Protein AF-A0A0J6UQU7-F1 (afdb_monomer)

Organism: NCBI:txid270351

Solvent-accessible surface area (backbone atoms only — not comparable to full-atom values): 14048 Å² total; per-residue (Å²): 139,82,88,75,60,83,56,57,63,28,62,30,53,48,50,52,52,48,52,53,49,43,24,59,72,69,70,32,53,64,30,79,56,57,98,37,72,64,53,44,38,46,77,50,58,43,75,84,37,72,68,98,89,16,49,53,58,60,45,52,52,25,50,52,16,52,62,72,45,72,44,72,49,77,47,67,75,87,79,85,55,73,50,74,50,76,55,33,61,54,69,42,70,48,68,65,49,65,52,96,82,78,74,54,57,78,36,44,44,38,29,37,20,66,73,45,40,55,50,41,71,78,64,62,73,93,69,41,63,68,60,53,28,76,32,46,91,32,40,62,51,43,50,49,52,53,50,50,56,58,45,34,74,74,40,84,55,72,46,76,39,42,53,66,61,50,36,75,75,70,27,85,94,40,92,47,65,69,64,40,53,55,54,50,52,53,46,51,50,60,50,35,72,71,24,76,79,48,60,66,50,76,60,96,66,26,44,36,39,50,56,54,67,58,69,50,66,48,71,77,79,80,79,79,80,77,75,78,78,80,77,77,89,83,86,133

Foldseek 3Di:
DDDADAQDWLLLVLVLLVVLVQCLVVVHLKGFDDQDPCVRCVLLLHDAADDPPGPSVVNVSNLVNLQPDKDKDWDDPVPDDIDIDIARQFPGDQWQDQDPPPRGRDDRITHGDPVNSVCSNVPPFDAASVLSSLCSRGPLLNQVLVVLSNCLVPPPFKDDDFLVRVCVRRVPVPPDSVVVLVVVVVSVVSQCVQQVPFQWDADPGGIIGGHDPSCSNYRDPDPPDPDPPPPDPDDD

Radius of gyration: 21.73 Å; Cα contacts (8 Å, |Δi|>4): 289; chains: 1; bounding box: 43×81×55 Å

Mean predicted aligned error: 8.33 Å

Structure (mmCIF, N/CA/C/O backbone):
data_AF-A0A0J6UQU7-F1
#
_entry.id   AF-A0A0J6UQU7-F1
#
loop_
_atom_site.group_PDB
_atom_site.id
_atom_site.type_symbol
_atom_site.label_atom_id
_atom_site.label_alt_id
_atom_site.label_comp_id
_atom_site.label_asym_id
_atom_site.label_entity_id
_atom_site.label_seq_id
_atom_site.pdbx_PDB_ins_code
_atom_site.Cartn_x
_atom_site.Cartn_y
_atom_site.Cartn_z
_atom_site.occupancy
_atom_site.B_iso_or_equiv
_atom_site.auth_seq_id
_atom_site.auth_comp_id
_atom_site.auth_asym_id
_atom_site.auth_atom_id
_atom_site.pdbx_PDB_model_num
ATOM 1 N N . MET A 1 1 ? 11.944 16.483 -22.682 1.00 61.34 1 MET A N 1
ATOM 2 C CA . MET A 1 1 ? 12.010 15.999 -21.288 1.00 61.34 1 MET A CA 1
ATOM 3 C C . MET A 1 1 ? 10.701 16.408 -20.632 1.00 61.34 1 MET A C 1
ATOM 5 O O . MET A 1 1 ? 10.398 17.591 -20.650 1.00 61.34 1 MET A O 1
ATOM 9 N N . GLU A 1 2 ? 9.872 15.457 -20.202 1.00 71.88 2 GLU A N 1
ATOM 10 C CA . GLU A 1 2 ? 8.555 15.745 -19.606 1.00 71.88 2 GLU A CA 1
ATOM 11 C C . GLU A 1 2 ? 8.659 15.833 -18.081 1.00 71.88 2 GLU A C 1
ATOM 13 O O . GLU A 1 2 ? 9.338 15.011 -17.459 1.00 71.88 2 GLU A O 1
ATOM 18 N N . MET A 1 3 ? 7.966 16.802 -17.476 1.00 78.25 3 MET A N 1
ATOM 19 C CA . MET A 1 3 ? 7.898 16.941 -16.021 1.00 78.25 3 MET A CA 1
ATOM 20 C C . MET A 1 3 ? 7.140 15.752 -15.419 1.00 78.25 3 MET A C 1
ATOM 22 O O . MET A 1 3 ? 5.989 15.495 -15.773 1.00 78.25 3 MET A O 1
ATOM 26 N N . GLN A 1 4 ? 7.777 15.025 -14.502 1.00 83.75 4 GLN A N 1
ATOM 27 C CA . GLN A 1 4 ? 7.135 13.926 -13.782 1.00 83.75 4 GLN A CA 1
ATOM 28 C C . GLN A 1 4 ? 6.393 14.478 -12.565 1.00 83.75 4 GLN A C 1
ATOM 30 O O . GLN A 1 4 ? 6.959 15.224 -11.771 1.00 83.75 4 GLN A O 1
ATOM 35 N N . GLY A 1 5 ? 5.119 14.118 -12.412 1.00 88.19 5 GLY A N 1
ATOM 36 C CA . GLY A 1 5 ? 4.389 14.371 -11.168 1.00 88.19 5 GLY A CA 1
ATOM 37 C C . GLY A 1 5 ? 4.446 13.168 -10.225 1.00 88.19 5 GLY A C 1
ATOM 38 O O . GLY A 1 5 ? 5.029 12.135 -10.547 1.00 88.19 5 GLY A O 1
ATOM 39 N N . LEU A 1 6 ? 3.762 13.263 -9.086 1.00 91.00 6 LEU A N 1
ATOM 40 C CA . LEU A 1 6 ? 3.714 12.172 -8.109 1.00 91.00 6 LEU A CA 1
ATOM 41 C C . LEU A 1 6 ? 3.014 10.919 -8.672 1.00 91.00 6 LEU A C 1
ATOM 43 O O . LEU A 1 6 ? 2.102 11.059 -9.495 1.00 91.00 6 LEU A O 1
ATOM 47 N N . PRO A 1 7 ? 3.416 9.705 -8.249 1.00 92.31 7 PRO A N 1
ATOM 48 C CA . PRO A 1 7 ? 2.703 8.471 -8.570 1.00 92.31 7 PRO A CA 1
ATOM 49 C C . PRO A 1 7 ? 1.337 8.425 -7.868 1.00 92.31 7 PRO A C 1
ATOM 51 O O . PRO A 1 7 ? 1.208 8.816 -6.709 1.00 92.31 7 PRO A O 1
ATOM 54 N N . TYR A 1 8 ? 0.302 7.936 -8.556 1.00 92.56 8 TYR A N 1
ATOM 55 C CA . TYR A 1 8 ? -1.071 7.941 -8.046 1.00 92.56 8 TYR A CA 1
ATOM 56 C C . TYR A 1 8 ? -1.926 6.772 -8.557 1.00 92.56 8 TYR A C 1
ATOM 58 O O . TYR A 1 8 ? -1.564 6.000 -9.449 1.00 92.56 8 TYR A O 1
ATOM 66 N N . GLY A 1 9 ? -3.114 6.642 -7.963 1.00 92.56 9 GLY A N 1
ATOM 67 C CA . GLY A 1 9 ? -4.110 5.657 -8.367 1.00 92.56 9 GLY A CA 1
ATOM 68 C C . GLY A 1 9 ? -3.735 4.201 -8.046 1.00 92.56 9 GLY A C 1
ATOM 69 O O . GLY A 1 9 ? -2.741 3.924 -7.365 1.00 92.56 9 GLY A O 1
ATOM 70 N N . PRO A 1 10 ? -4.554 3.241 -8.510 1.00 92.00 10 PRO A N 1
ATOM 71 C CA . PRO A 1 10 ? -4.365 1.830 -8.186 1.00 92.00 10 PRO A CA 1
ATOM 72 C C . PRO A 1 10 ? -3.181 1.192 -8.922 1.00 92.00 10 PRO A C 1
ATOM 74 O O . PRO A 1 10 ? -2.561 0.272 -8.398 1.00 92.00 10 PRO A O 1
ATOM 77 N N . LYS A 1 11 ? -2.826 1.696 -10.113 1.00 91.75 11 LYS A N 1
ATOM 78 C CA . LYS A 1 11 ? -1.710 1.168 -10.914 1.00 91.75 11 LYS A CA 1
ATOM 79 C C . LYS A 1 11 ? -0.379 1.314 -10.184 1.00 91.75 11 LYS A C 1
ATOM 81 O O . LYS A 1 11 ? 0.299 0.315 -9.992 1.00 91.75 11 LYS A O 1
ATOM 86 N N . ALA A 1 12 ? -0.050 2.519 -9.712 1.00 92.31 12 ALA A N 1
ATOM 87 C CA . ALA A 1 12 ? 1.190 2.750 -8.974 1.00 92.31 12 ALA A CA 1
ATOM 88 C C . ALA A 1 12 ? 1.281 1.883 -7.703 1.00 92.31 12 ALA A C 1
ATOM 90 O O . ALA A 1 12 ? 2.308 1.261 -7.446 1.00 92.31 12 ALA A O 1
ATOM 91 N N . ARG A 1 13 ? 0.178 1.774 -6.949 1.00 93.00 13 ARG A N 1
ATOM 92 C CA . ARG A 1 13 ? 0.091 0.930 -5.743 1.00 93.00 13 ARG A CA 1
ATOM 93 C C . ARG A 1 13 ? 0.370 -0.540 -6.042 1.00 93.00 13 ARG A C 1
ATOM 95 O O . ARG A 1 13 ? 1.135 -1.170 -5.322 1.00 93.00 13 ARG A O 1
ATOM 102 N N . LEU A 1 14 ? -0.236 -1.079 -7.100 1.00 92.06 14 LEU A N 1
ATOM 103 C CA . LEU A 1 14 ? -0.044 -2.475 -7.489 1.00 92.06 14 LEU A CA 1
ATOM 104 C C . LEU A 1 14 ? 1.361 -2.746 -8.026 1.00 92.06 14 LEU A C 1
ATOM 106 O O . LEU A 1 14 ? 1.916 -3.792 -7.707 1.00 92.06 14 LEU A O 1
ATOM 110 N N . VAL A 1 15 ? 1.953 -1.800 -8.764 1.00 90.69 15 VAL A N 1
ATOM 111 C CA . VAL A 1 15 ? 3.355 -1.895 -9.199 1.00 90.69 15 VAL A CA 1
ATOM 112 C C . VAL A 1 15 ? 4.281 -1.966 -7.997 1.00 90.69 15 VAL A C 1
ATOM 114 O O . VAL A 1 15 ? 5.077 -2.894 -7.906 1.00 90.69 15 VAL A O 1
ATOM 117 N N . LEU A 1 16 ? 4.148 -1.032 -7.052 1.00 91.75 16 LEU A N 1
ATOM 118 C CA . LEU A 1 16 ? 4.983 -1.019 -5.855 1.00 91.75 16 LEU A CA 1
ATOM 119 C C . LEU A 1 16 ? 4.787 -2.293 -5.022 1.00 91.75 16 LEU A C 1
ATOM 121 O O . LEU A 1 16 ? 5.768 -2.925 -4.647 1.00 91.75 16 LEU A O 1
ATOM 125 N N . LEU A 1 17 ? 3.537 -2.714 -4.793 1.00 91.94 17 LEU A N 1
ATOM 126 C CA . LEU A 1 17 ? 3.229 -3.960 -4.085 1.00 91.94 17 LEU A CA 1
ATOM 127 C C . LEU A 1 17 ? 3.908 -5.164 -4.746 1.00 91.94 17 LEU A C 1
ATOM 129 O O . LEU A 1 17 ? 4.513 -5.984 -4.056 1.00 91.94 17 LEU A O 1
ATOM 133 N N . HIS A 1 18 ? 3.790 -5.283 -6.067 1.00 89.88 18 HIS A N 1
ATOM 134 C CA . HIS A 1 18 ? 4.348 -6.403 -6.808 1.00 89.88 18 HIS A CA 1
ATOM 135 C C . HIS A 1 18 ? 5.881 -6.398 -6.751 1.00 89.88 18 HIS A C 1
ATOM 137 O O . HIS A 1 18 ? 6.467 -7.418 -6.408 1.00 89.88 18 HIS A O 1
ATOM 143 N N . LEU A 1 19 ? 6.531 -5.253 -6.984 1.00 90.69 19 LEU A N 1
ATOM 144 C CA . LEU A 1 19 ? 7.989 -5.134 -6.880 1.00 90.69 19 LEU A CA 1
ATOM 145 C C . LEU A 1 19 ? 8.488 -5.479 -5.469 1.00 90.69 19 LEU A C 1
ATOM 147 O O . LEU A 1 19 ? 9.451 -6.227 -5.324 1.00 90.69 19 LEU A O 1
ATOM 151 N N . CYS A 1 20 ? 7.815 -4.989 -4.425 1.00 92.25 20 CYS A N 1
ATOM 152 C CA . CYS A 1 20 ? 8.142 -5.342 -3.044 1.00 92.25 20 CYS A CA 1
ATOM 153 C C . CYS A 1 20 ? 7.958 -6.845 -2.779 1.00 92.25 20 CYS A C 1
ATOM 155 O O . CYS A 1 20 ? 8.772 -7.464 -2.097 1.00 92.25 20 CYS A O 1
ATOM 157 N N . THR A 1 21 ? 6.904 -7.449 -3.334 1.00 90.38 21 THR A N 1
ATOM 158 C CA . THR A 1 21 ? 6.660 -8.895 -3.226 1.00 90.38 21 THR A CA 1
ATOM 159 C C . THR A 1 21 ? 7.788 -9.688 -3.882 1.00 90.38 21 THR A C 1
ATOM 161 O O . THR A 1 21 ? 8.277 -10.651 -3.296 1.00 90.38 21 THR A O 1
ATOM 164 N N . GLU A 1 22 ? 8.242 -9.262 -5.061 1.00 90.56 22 GLU A N 1
ATOM 165 C CA . GLU A 1 22 ? 9.372 -9.874 -5.760 1.00 90.56 22 GLU A CA 1
ATOM 166 C C . GLU A 1 22 ? 10.681 -9.737 -4.981 1.00 90.56 22 GLU A C 1
ATOM 168 O O . GLU A 1 22 ? 11.403 -10.722 -4.848 1.00 90.56 22 GLU A O 1
ATOM 173 N N . ALA A 1 23 ? 10.945 -8.579 -4.372 1.00 93.00 23 ALA A N 1
ATOM 174 C CA . ALA A 1 23 ? 12.135 -8.368 -3.542 1.00 93.00 23 ALA A CA 1
ATOM 175 C C . ALA A 1 23 ? 12.182 -9.307 -2.339 1.00 93.00 23 ALA A C 1
ATOM 177 O O . ALA A 1 23 ? 13.207 -9.938 -2.076 1.00 93.00 23 ALA A O 1
ATOM 178 N N . VAL A 1 24 ? 11.051 -9.470 -1.651 1.00 92.06 24 VAL A N 1
ATOM 179 C CA . VAL A 1 24 ? 10.937 -10.402 -0.524 1.00 92.06 24 VAL A CA 1
ATOM 180 C C . VAL A 1 24 ? 11.035 -11.857 -0.995 1.00 92.06 24 VAL A C 1
ATOM 182 O O . VAL A 1 24 ? 11.694 -12.668 -0.344 1.00 92.06 24 VAL A O 1
ATOM 185 N N . ARG A 1 25 ? 10.418 -12.203 -2.134 1.00 90.50 25 ARG A N 1
ATOM 186 C CA . ARG A 1 25 ? 10.439 -13.563 -2.699 1.00 90.50 25 ARG A CA 1
ATOM 187 C C . ARG A 1 25 ? 11.840 -13.981 -3.141 1.00 90.50 25 ARG A C 1
ATOM 189 O O . ARG A 1 25 ? 12.263 -15.090 -2.830 1.00 90.50 25 ARG A O 1
ATOM 196 N N . GLN A 1 26 ? 12.540 -13.100 -3.853 1.00 93.31 26 GLN A N 1
ATOM 197 C CA . GLN A 1 26 ? 13.895 -13.323 -4.363 1.00 93.31 26 GLN A CA 1
ATOM 198 C C . GLN A 1 26 ? 14.964 -13.097 -3.282 1.00 93.31 26 GLN A C 1
ATOM 200 O O . GLN A 1 26 ? 16.111 -13.488 -3.477 1.00 93.31 26 GLN A O 1
ATOM 205 N N . ARG A 1 27 ? 14.591 -12.501 -2.135 1.00 93.00 27 ARG A N 1
ATOM 206 C CA . ARG A 1 27 ? 15.494 -12.124 -1.032 1.00 93.00 27 ARG A CA 1
ATOM 207 C C . ARG A 1 27 ? 16.683 -11.300 -1.524 1.00 93.00 27 ARG A C 1
ATOM 209 O O . ARG A 1 27 ? 17.820 -11.523 -1.113 1.00 93.00 27 ARG A O 1
ATOM 216 N N . SER A 1 28 ? 16.401 -10.356 -2.417 1.00 94.75 28 SER A N 1
ATOM 217 C CA . SER A 1 28 ? 17.413 -9.530 -3.062 1.00 94.75 28 SER A CA 1
ATOM 218 C C . SER A 1 28 ? 16.922 -8.088 -3.226 1.00 94.75 28 SER A C 1
ATOM 220 O O . SER A 1 28 ? 15.775 -7.886 -3.638 1.00 94.75 28 SER A O 1
ATOM 222 N N . PRO A 1 29 ? 17.778 -7.075 -2.970 1.00 93.81 29 PRO A N 1
ATOM 223 C CA . PRO A 1 29 ? 17.488 -5.683 -3.313 1.00 93.81 29 PRO A CA 1
ATOM 224 C C . PRO A 1 29 ? 17.518 -5.442 -4.829 1.00 93.81 29 PRO A C 1
ATOM 226 O O . PRO A 1 29 ? 17.065 -4.402 -5.294 1.00 93.81 29 PRO A O 1
ATOM 229 N N . THR A 1 30 ? 18.037 -6.389 -5.608 1.00 93.88 30 THR A N 1
ATOM 230 C CA . THR A 1 30 ? 18.045 -6.363 -7.070 1.00 93.88 30 THR A CA 1
ATOM 231 C C . THR A 1 30 ? 17.132 -7.477 -7.565 1.00 93.88 30 THR A C 1
ATOM 233 O O . THR A 1 30 ? 17.460 -8.651 -7.394 1.00 93.88 30 THR A O 1
ATOM 236 N N . VAL A 1 31 ? 15.987 -7.117 -8.142 1.00 91.69 31 VAL A N 1
ATOM 237 C CA . VAL A 1 31 ? 14.942 -8.072 -8.533 1.00 91.69 31 VAL A CA 1
ATOM 238 C C . VAL A 1 31 ? 14.794 -8.158 -10.034 1.00 91.69 31 VAL A C 1
ATOM 240 O O . VAL A 1 31 ? 14.801 -7.135 -10.720 1.00 91.69 31 VAL A O 1
ATOM 243 N N . GLU A 1 32 ? 14.585 -9.371 -10.529 1.00 87.69 32 GLU A N 1
ATOM 244 C CA . GLU A 1 32 ? 14.139 -9.590 -11.901 1.00 87.69 32 GLU A CA 1
ATOM 245 C C . GLU A 1 32 ? 12.610 -9.571 -11.979 1.00 87.69 32 GLU A C 1
ATOM 247 O O . GLU A 1 32 ? 11.926 -10.157 -11.138 1.00 87.69 32 GLU A O 1
ATOM 252 N N . VAL A 1 33 ? 12.066 -8.889 -12.986 1.00 84.75 33 VAL A N 1
ATOM 253 C CA . VAL A 1 33 ? 10.624 -8.835 -13.269 1.00 84.75 33 VAL A CA 1
ATOM 254 C C . VAL A 1 33 ? 10.280 -9.569 -14.565 1.00 84.75 33 VAL A C 1
ATOM 256 O O . VAL A 1 33 ? 11.159 -9.989 -15.316 1.00 84.75 33 VAL A O 1
ATOM 259 N N . ALA A 1 34 ? 8.980 -9.699 -14.847 1.00 79.44 34 ALA A N 1
ATOM 260 C CA . ALA A 1 34 ? 8.467 -10.401 -16.018 1.00 79.44 34 ALA A CA 1
ATOM 261 C C . ALA A 1 34 ? 9.127 -9.985 -17.350 1.00 79.44 34 ALA A C 1
ATOM 263 O O . ALA A 1 34 ? 9.448 -8.816 -17.595 1.00 79.44 34 ALA A O 1
ATOM 264 N N . ASP A 1 35 ? 9.203 -10.948 -18.273 1.00 74.81 35 ASP A N 1
ATOM 265 C CA . 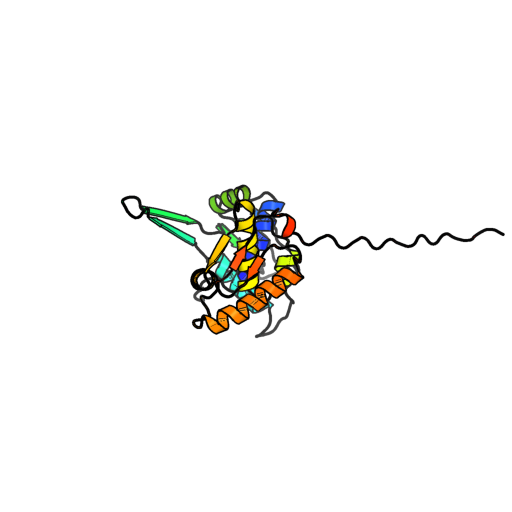ASP A 1 35 ? 9.881 -10.815 -19.570 1.00 74.81 35 ASP A CA 1
ATOM 266 C C . ASP A 1 35 ? 9.342 -9.696 -20.463 1.00 74.81 35 ASP A C 1
ATOM 268 O O . ASP A 1 35 ? 10.022 -9.230 -21.376 1.00 74.81 35 ASP A O 1
ATOM 272 N N . SER A 1 36 ? 8.114 -9.251 -20.207 1.00 80.81 36 SER A N 1
ATOM 273 C CA . SER A 1 36 ? 7.499 -8.147 -20.926 1.00 80.81 36 SER A CA 1
ATOM 274 C C . SER A 1 36 ? 6.609 -7.318 -20.014 1.00 80.81 36 SER A C 1
ATOM 276 O O . SER A 1 36 ? 5.983 -7.832 -19.084 1.00 80.81 36 SER A O 1
ATOM 278 N N . LEU A 1 37 ? 6.440 -6.048 -20.382 1.00 81.25 37 LEU A N 1
ATOM 279 C CA . LEU A 1 37 ? 5.467 -5.147 -19.769 1.00 81.25 37 LEU A CA 1
ATOM 280 C C . LEU A 1 37 ? 4.057 -5.757 -19.722 1.00 81.25 37 LEU A C 1
ATOM 282 O O . LEU A 1 37 ? 3.341 -5.626 -18.734 1.00 81.25 37 LEU A O 1
ATOM 286 N N . SER A 1 38 ? 3.659 -6.448 -20.791 1.00 82.44 38 SER A N 1
ATOM 287 C CA . SER A 1 38 ? 2.347 -7.095 -20.869 1.00 82.44 38 SER A CA 1
ATOM 288 C C . SER A 1 38 ? 2.230 -8.275 -19.904 1.00 82.44 38 SER A C 1
ATOM 290 O O . SER A 1 38 ? 1.167 -8.480 -19.323 1.00 82.44 38 SER A O 1
ATOM 292 N N . GLY A 1 39 ? 3.300 -9.057 -19.723 1.00 83.12 39 GLY A N 1
ATOM 293 C CA . GLY A 1 39 ? 3.367 -10.104 -18.699 1.00 83.12 39 GLY A CA 1
ATOM 294 C C . GLY A 1 39 ? 3.215 -9.513 -17.300 1.00 83.12 39 GLY A C 1
ATOM 295 O O . GLY A 1 39 ? 2.306 -9.895 -16.567 1.00 83.12 39 GLY A O 1
ATOM 296 N N . PHE A 1 40 ? 3.998 -8.476 -17.010 1.00 83.75 40 PHE A N 1
ATOM 297 C CA . PHE A 1 40 ? 3.968 -7.757 -15.739 1.00 83.75 40 PHE A CA 1
ATOM 298 C C . PHE A 1 40 ? 2.573 -7.200 -15.411 1.00 83.75 40 PHE A C 1
ATOM 300 O O . PHE A 1 40 ? 2.028 -7.420 -14.332 1.00 83.75 40 PHE A O 1
ATOM 307 N N . MET A 1 41 ? 1.919 -6.545 -16.375 1.00 86.06 41 MET A N 1
ATOM 308 C CA . MET A 1 41 ? 0.552 -6.035 -16.214 1.00 86.06 41 MET A CA 1
ATOM 309 C C . MET A 1 41 ? -0.460 -7.144 -15.884 1.00 86.06 41 MET A C 1
ATOM 311 O O . MET 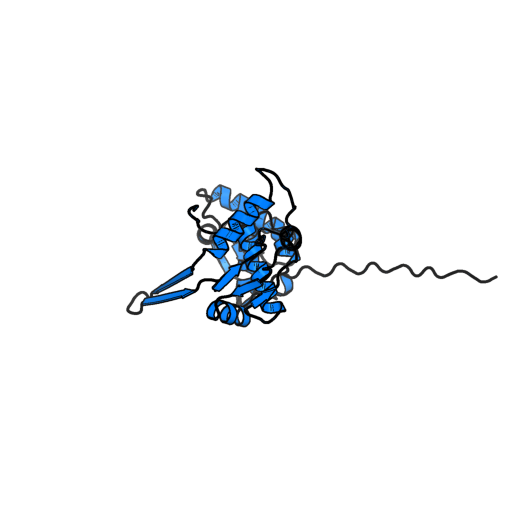A 1 41 ? -1.314 -6.953 -15.012 1.00 86.06 41 MET A O 1
ATOM 315 N N . ARG A 1 42 ? -0.359 -8.309 -16.539 1.00 85.25 42 ARG A N 1
ATOM 316 C CA . ARG A 1 42 ? -1.238 -9.460 -16.266 1.00 85.25 42 ARG A CA 1
ATOM 317 C C . ARG A 1 42 ? -1.013 -10.024 -14.866 1.00 85.25 42 ARG A C 1
ATOM 319 O O . ARG A 1 42 ? -1.982 -10.375 -14.194 1.00 85.25 42 ARG A O 1
ATOM 326 N N . GLU A 1 43 ? 0.228 -10.046 -14.388 1.00 81.81 43 GLU A N 1
ATOM 327 C CA . GLU A 1 43 ? 0.558 -10.454 -13.017 1.00 81.81 43 GLU A CA 1
ATOM 328 C C . GLU A 1 43 ? -0.022 -9.517 -11.946 1.00 81.81 43 GLU A C 1
ATOM 330 O O . GLU A 1 43 ? -0.204 -9.924 -10.799 1.00 81.81 43 GLU A O 1
ATOM 335 N N . MET A 1 44 ? -0.405 -8.293 -12.296 1.00 80.81 44 MET A N 1
ATOM 336 C CA . MET A 1 44 ? -1.143 -7.385 -11.408 1.00 80.81 44 MET A CA 1
ATOM 337 C C . MET A 1 44 ? -2.654 -7.363 -11.667 1.00 80.81 44 MET A C 1
ATOM 339 O O . MET A 1 44 ? -3.379 -6.605 -11.026 1.00 80.81 44 MET A O 1
ATOM 343 N N . GLY A 1 45 ? -3.156 -8.217 -12.564 1.00 78.44 45 GLY A N 1
ATOM 344 C CA . GLY A 1 45 ? -4.584 -8.314 -12.873 1.00 78.44 45 GLY A CA 1
ATOM 345 C C . GLY A 1 45 ? -5.104 -7.190 -13.770 1.00 78.44 45 GLY A C 1
ATOM 346 O O . GLY A 1 45 ? -6.312 -6.968 -13.821 1.00 78.44 45 GLY A O 1
ATOM 347 N N . PHE A 1 46 ? -4.225 -6.481 -14.482 1.00 83.56 46 PHE A N 1
ATOM 348 C CA . PHE A 1 46 ? -4.640 -5.480 -15.458 1.00 83.56 46 PHE A CA 1
ATOM 349 C C . PHE A 1 46 ? -4.900 -6.111 -16.826 1.00 83.56 46 PHE A C 1
ATOM 351 O O . PHE A 1 46 ? -4.115 -6.923 -17.320 1.00 83.56 46 PHE A O 1
ATOM 358 N N . ALA A 1 47 ? -5.973 -5.668 -17.485 1.00 83.38 47 ALA A N 1
ATOM 359 C CA . ALA A 1 47 ? -6.155 -5.913 -18.910 1.00 83.38 47 ALA A CA 1
ATOM 360 C C . ALA A 1 47 ? -5.024 -5.234 -19.697 1.00 83.38 47 ALA A C 1
ATOM 362 O O . ALA A 1 47 ? -4.630 -4.110 -19.376 1.00 83.38 47 ALA A O 1
ATOM 363 N N . VAL A 1 48 ? -4.515 -5.893 -20.737 1.00 85.31 48 VAL A N 1
ATOM 364 C CA . VAL A 1 48 ? -3.462 -5.356 -21.610 1.00 85.31 48 VAL A CA 1
ATOM 365 C C . VAL A 1 48 ? -4.122 -4.821 -22.871 1.00 85.31 48 VAL A C 1
ATOM 367 O O . VAL A 1 48 ? -4.522 -5.590 -23.738 1.00 85.31 48 VAL A O 1
ATOM 370 N N . THR A 1 49 ? -4.271 -3.501 -22.950 1.00 86.69 49 THR A N 1
ATOM 371 C CA . THR A 1 49 ? -4.920 -2.823 -24.078 1.00 86.69 49 THR A CA 1
ATOM 372 C C . THR A 1 49 ? -4.036 -1.690 -24.590 1.00 86.69 49 THR A C 1
ATOM 374 O O . THR A 1 49 ? -3.471 -0.920 -23.805 1.00 86.69 49 THR A O 1
ATOM 377 N N . GLY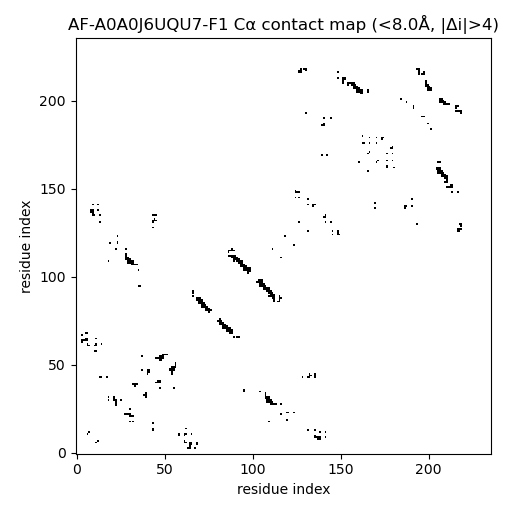 A 1 50 ? -3.880 -1.628 -25.914 1.00 83.81 50 GLY A N 1
ATOM 378 C CA . GLY A 1 50 ? -3.146 -0.573 -26.613 1.00 83.81 50 GLY A CA 1
ATOM 379 C C . GLY A 1 50 ? -4.018 0.640 -26.947 1.00 83.81 50 GLY A C 1
ATOM 380 O O . GLY A 1 50 ? -5.170 0.730 -26.528 1.00 83.81 50 GLY A O 1
ATOM 381 N N . GLY A 1 51 ? -3.458 1.567 -27.725 1.00 79.62 51 GLY A N 1
ATOM 382 C CA . GLY A 1 51 ? -4.138 2.789 -28.161 1.00 79.62 51 GLY A CA 1
ATOM 383 C C . GLY A 1 51 ? -4.048 3.943 -27.160 1.00 79.62 51 GLY A C 1
ATOM 384 O O . GLY A 1 51 ? -3.516 3.810 -26.057 1.00 79.62 51 GLY A O 1
ATOM 385 N N . GLU A 1 52 ? -4.578 5.101 -27.554 1.00 74.62 52 GLU A N 1
ATOM 386 C CA . GLU A 1 52 ? -4.437 6.359 -26.811 1.00 74.62 52 GLU A CA 1
ATOM 387 C C . GLU A 1 52 ? -5.050 6.308 -25.401 1.00 74.62 52 GLU A C 1
ATOM 389 O O . GLU A 1 52 ? -4.492 6.872 -24.457 1.00 74.62 52 GLU A O 1
ATOM 394 N N . ARG A 1 53 ? -6.162 5.574 -25.256 1.00 76.88 53 ARG A N 1
ATOM 395 C CA . ARG A 1 53 ? -6.879 5.321 -23.992 1.00 76.88 53 ARG A CA 1
ATOM 396 C C . ARG A 1 53 ? -6.559 3.950 -23.383 1.00 76.88 53 ARG A C 1
ATOM 398 O O . ARG A 1 53 ? -7.224 3.523 -22.442 1.00 76.88 53 ARG A O 1
ATOM 405 N N . GLY A 1 54 ? -5.558 3.257 -23.925 1.00 82.75 54 GLY A N 1
ATOM 406 C CA . GLY A 1 54 ? -5.156 1.928 -23.489 1.00 82.75 54 GLY A CA 1
ATOM 407 C C . GLY A 1 54 ? -4.516 1.918 -22.103 1.00 82.75 54 GLY A C 1
ATOM 408 O O . GLY A 1 54 ? -3.887 2.881 -21.650 1.00 82.75 54 GLY A O 1
ATOM 409 N N . THR A 1 55 ? -4.625 0.779 -21.429 1.00 85.31 55 THR A N 1
ATOM 410 C CA . THR A 1 55 ? -4.039 0.557 -20.102 1.00 85.31 55 THR A CA 1
ATOM 411 C C . THR A 1 55 ? -2.513 0.599 -20.111 1.00 85.31 55 THR A C 1
ATOM 413 O O . THR A 1 55 ? -1.925 0.990 -19.103 1.00 85.31 55 THR A O 1
ATOM 416 N N . ILE A 1 56 ? -1.869 0.253 -21.233 1.00 86.69 56 ILE A N 1
ATOM 417 C CA . ILE A 1 56 ? -0.403 0.235 -21.369 1.00 86.69 56 ILE A CA 1
ATOM 418 C C . ILE A 1 56 ? 0.191 1.630 -21.153 1.00 86.69 56 ILE A C 1
ATOM 420 O O . ILE A 1 56 ? 1.161 1.775 -20.412 1.00 86.69 56 ILE A O 1
ATOM 424 N N . ARG A 1 57 ? -0.393 2.666 -21.771 1.00 86.62 57 ARG A N 1
ATOM 425 C CA . ARG A 1 57 ? 0.101 4.048 -21.657 1.00 86.62 57 ARG A CA 1
ATOM 426 C C . ARG A 1 57 ? 0.023 4.540 -20.215 1.00 86.62 57 ARG A C 1
ATOM 428 O O . ARG A 1 57 ? 1.023 4.989 -19.667 1.00 86.62 57 ARG A O 1
ATOM 435 N N . GLN A 1 58 ? -1.145 4.386 -19.592 1.00 87.50 58 GLN A N 1
ATOM 436 C CA . GLN A 1 58 ? -1.371 4.791 -18.201 1.00 87.50 58 GLN A CA 1
ATOM 437 C C . GLN A 1 58 ? -0.461 4.034 -17.232 1.00 87.50 58 GLN A C 1
ATOM 439 O O . GLN A 1 58 ? -0.020 4.577 -16.225 1.00 87.50 58 GLN A O 1
ATOM 444 N N . PHE A 1 59 ? -0.187 2.762 -17.518 1.00 88.81 59 PHE A N 1
ATOM 445 C CA . PHE A 1 59 ? 0.721 1.963 -16.714 1.00 88.81 59 PHE A CA 1
ATOM 446 C C . PHE A 1 59 ? 2.168 2.463 -16.832 1.00 88.81 59 PHE A C 1
ATOM 448 O O . PHE A 1 59 ? 2.807 2.691 -15.808 1.00 88.81 59 PHE A O 1
ATOM 455 N N . LYS A 1 60 ? 2.666 2.688 -18.058 1.00 87.00 60 LYS A N 1
ATOM 456 C CA . LYS A 1 60 ? 4.008 3.254 -18.293 1.00 87.00 60 LYS A CA 1
ATOM 457 C C . LYS A 1 60 ? 4.181 4.602 -17.601 1.00 87.00 60 LYS A C 1
ATOM 459 O O . LYS A 1 60 ? 5.204 4.832 -16.971 1.00 87.00 60 LYS A O 1
ATOM 464 N N . GLU A 1 61 ? 3.163 5.456 -17.667 1.00 88.94 61 GLU A N 1
ATOM 465 C CA . GLU A 1 61 ? 3.165 6.745 -16.976 1.00 88.94 61 GLU A CA 1
ATOM 466 C C . GLU A 1 61 ? 3.374 6.572 -15.463 1.00 88.94 61 GLU A C 1
ATOM 468 O O . GLU A 1 61 ? 4.260 7.197 -14.887 1.00 88.94 61 GLU A O 1
ATOM 473 N N . GLN A 1 62 ? 2.608 5.691 -14.812 1.00 90.81 62 GLN A N 1
ATOM 474 C CA . GLN A 1 62 ? 2.768 5.452 -13.373 1.00 90.81 62 GLN A CA 1
ATOM 475 C C . GLN A 1 62 ? 4.108 4.800 -13.025 1.00 90.81 62 GLN A C 1
ATOM 477 O O . GLN A 1 62 ? 4.670 5.097 -11.973 1.00 90.81 62 GLN A O 1
ATOM 482 N N . LEU A 1 63 ? 4.643 3.956 -13.908 1.00 88.44 63 LEU A N 1
ATOM 483 C CA . LEU A 1 63 ? 5.967 3.370 -13.737 1.00 88.44 63 LEU A CA 1
ATOM 484 C C . LEU A 1 63 ? 7.069 4.439 -13.781 1.00 88.44 63 LEU A C 1
ATOM 486 O O . LEU A 1 63 ? 7.942 4.437 -12.920 1.00 88.44 63 LEU A O 1
ATOM 490 N N . HIS A 1 64 ? 7.004 5.380 -14.728 1.00 87.69 64 HIS A N 1
ATOM 491 C CA . HIS A 1 64 ? 7.956 6.493 -14.808 1.00 87.69 64 HIS A CA 1
ATOM 492 C C . HIS A 1 64 ? 7.868 7.409 -13.581 1.00 87.69 64 HIS A C 1
ATOM 494 O O . HIS A 1 64 ? 8.894 7.767 -13.006 1.00 87.69 64 HIS A O 1
ATOM 500 N N . ARG A 1 65 ? 6.649 7.729 -13.128 1.00 91.00 65 ARG A N 1
ATOM 501 C CA . ARG A 1 65 ? 6.432 8.520 -11.906 1.00 91.00 65 ARG A CA 1
ATOM 502 C C . ARG A 1 65 ? 7.004 7.833 -10.666 1.00 91.00 65 ARG A C 1
ATOM 504 O O . ARG A 1 65 ? 7.588 8.502 -9.824 1.00 91.00 65 ARG A O 1
ATOM 511 N N . LEU A 1 66 ? 6.862 6.509 -10.557 1.00 89.44 66 LEU A N 1
ATOM 512 C CA . LEU A 1 66 ? 7.466 5.720 -9.477 1.00 89.44 66 LEU A CA 1
ATOM 513 C C . LEU A 1 66 ? 8.995 5.706 -9.555 1.00 89.44 66 LEU A C 1
ATOM 515 O O . LEU A 1 66 ? 9.647 5.863 -8.528 1.00 89.44 66 LEU A O 1
ATOM 519 N N . ALA A 1 67 ? 9.559 5.551 -10.754 1.00 85.94 67 ALA A N 1
ATOM 520 C CA . ALA A 1 67 ? 11.004 5.558 -10.973 1.00 85.94 67 ALA A CA 1
ATOM 521 C C . ALA A 1 67 ? 11.655 6.899 -10.593 1.00 85.94 67 ALA A C 1
ATOM 523 O O . ALA A 1 67 ? 12.791 6.921 -10.134 1.00 85.94 67 ALA A O 1
ATOM 524 N N . ALA A 1 68 ? 10.928 8.005 -10.769 1.00 87.00 68 ALA A N 1
ATOM 525 C CA . ALA A 1 68 ? 11.379 9.353 -10.428 1.00 87.00 68 ALA A CA 1
ATOM 526 C C . ALA A 1 68 ? 10.993 9.800 -9.002 1.00 87.00 68 ALA A C 1
ATOM 528 O O . ALA A 1 68 ? 11.272 10.936 -8.620 1.00 87.00 68 ALA A O 1
ATOM 529 N N . CYS A 1 69 ? 10.305 8.958 -8.226 1.00 88.19 69 CYS A N 1
ATOM 530 C CA . CYS A 1 69 ? 9.782 9.338 -6.918 1.00 88.19 69 CYS A CA 1
ATOM 531 C C . CYS A 1 69 ? 10.865 9.272 -5.832 1.00 88.19 69 CYS A C 1
ATOM 533 O O . CYS A 1 69 ? 11.529 8.251 -5.666 1.00 88.19 69 CYS A O 1
ATOM 535 N N . THR A 1 70 ? 10.950 10.327 -5.021 1.00 86.25 70 THR A N 1
ATOM 536 C CA . THR A 1 70 ? 11.716 10.352 -3.770 1.00 86.25 70 THR A CA 1
ATOM 537 C C . THR A 1 70 ? 10.762 10.608 -2.614 1.00 86.25 70 THR A C 1
ATOM 539 O O . THR A 1 70 ? 9.881 11.463 -2.712 1.00 86.25 70 THR A O 1
ATOM 542 N N . MET A 1 71 ? 10.937 9.884 -1.509 1.00 84.12 71 MET A N 1
ATOM 543 C CA . MET A 1 71 ? 10.192 10.125 -0.277 1.00 84.12 71 MET A CA 1
ATOM 544 C C . MET A 1 71 ? 11.100 10.811 0.736 1.00 84.12 71 MET A C 1
ATOM 546 O O . MET A 1 71 ? 12.219 10.360 0.976 1.00 84.12 71 MET A O 1
ATOM 550 N N . GLN A 1 72 ? 10.600 11.884 1.338 1.00 86.38 72 GLN A N 1
ATOM 551 C CA . GLN A 1 72 ? 11.246 12.573 2.445 1.00 86.38 72 GLN A CA 1
ATOM 552 C C . GLN A 1 72 ? 10.235 12.708 3.578 1.00 86.38 72 GLN A C 1
ATOM 554 O O . GLN A 1 72 ? 9.162 13.283 3.402 1.00 86.38 72 GLN A O 1
ATOM 559 N N . ILE A 1 73 ? 10.573 12.145 4.731 1.00 84.12 73 ILE A N 1
ATOM 560 C CA . ILE A 1 73 ? 9.731 12.123 5.922 1.00 84.12 73 ILE A CA 1
ATOM 561 C C . ILE A 1 73 ? 10.430 12.958 6.988 1.00 84.12 73 ILE A C 1
ATOM 563 O O . ILE A 1 73 ? 11.497 12.591 7.478 1.00 84.12 73 ILE A O 1
ATOM 567 N N . GLY A 1 74 ? 9.826 14.092 7.332 1.00 85.81 74 GLY A N 1
ATOM 568 C CA . GLY A 1 74 ? 10.213 14.884 8.493 1.00 85.81 74 GLY A CA 1
ATOM 569 C C . GLY A 1 74 ? 9.503 14.367 9.741 1.00 85.81 74 GLY A C 1
ATOM 570 O O . GLY A 1 74 ? 8.282 14.220 9.744 1.00 85.81 74 GLY A O 1
ATOM 571 N N . LEU A 1 75 ? 10.261 14.099 10.796 1.00 84.25 75 LEU A N 1
ATOM 572 C CA . LEU A 1 75 ? 9.759 13.739 12.115 1.00 84.25 75 LEU A CA 1
ATOM 573 C C . LEU A 1 75 ? 10.082 14.889 13.067 1.00 84.25 75 LEU A C 1
ATOM 575 O O . LEU A 1 75 ? 11.235 15.306 13.172 1.00 84.25 75 LEU A O 1
ATOM 579 N N . TRP A 1 76 ? 9.069 15.404 13.755 1.00 86.56 76 TRP A N 1
ATOM 580 C CA . TRP A 1 76 ? 9.231 16.434 14.776 1.00 86.56 76 TRP A CA 1
ATOM 581 C C . TRP A 1 76 ? 8.474 16.027 16.033 1.00 86.56 76 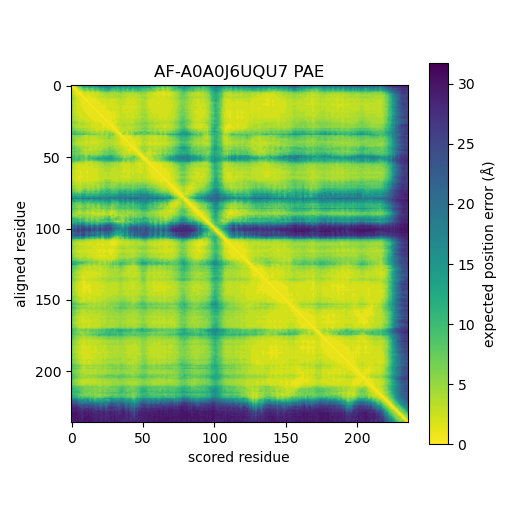TRP A C 1
ATOM 583 O O . TRP A 1 76 ? 7.308 15.641 15.959 1.00 86.56 76 TRP A O 1
ATOM 593 N N . ASP A 1 77 ? 9.147 16.101 17.180 1.00 84.06 77 ASP A N 1
ATOM 594 C CA . ASP A 1 77 ? 8.595 15.694 18.477 1.00 84.06 77 ASP A CA 1
ATOM 595 C C . ASP A 1 77 ? 7.764 16.783 19.174 1.00 84.06 77 ASP A C 1
ATOM 597 O O . ASP A 1 77 ? 7.264 16.571 20.277 1.00 84.06 77 ASP A O 1
ATOM 601 N N . GLY A 1 78 ? 7.600 17.949 18.546 1.00 81.00 78 GLY A N 1
ATOM 602 C CA . GLY A 1 78 ? 6.859 19.068 19.125 1.00 81.00 78 GLY A CA 1
ATOM 603 C C . GLY A 1 78 ? 7.667 19.922 20.105 1.00 81.00 78 GLY A C 1
ATOM 604 O O . GLY A 1 78 ? 7.144 20.921 20.593 1.00 81.00 78 GLY A O 1
ATOM 605 N N . GLN A 1 79 ? 8.913 19.548 20.414 1.00 84.62 79 GLN A N 1
ATOM 606 C CA . GLN A 1 79 ? 9.704 20.184 21.467 1.00 84.62 79 GLN A CA 1
ATOM 607 C C . GLN A 1 79 ? 11.072 20.651 20.973 1.00 84.62 79 GLN A C 1
ATOM 609 O O . GLN A 1 79 ? 11.345 21.847 20.964 1.00 84.62 79 GLN A O 1
ATOM 614 N N . SER A 1 80 ? 11.951 19.726 20.586 1.00 80.50 80 SER A N 1
ATOM 615 C CA . SER A 1 80 ? 13.370 20.048 20.360 1.00 80.50 80 SER A CA 1
ATOM 616 C C . SER A 1 80 ? 14.057 19.201 19.299 1.00 80.50 80 SER A C 1
ATOM 618 O O . SER A 1 80 ? 15.101 19.609 18.789 1.00 80.50 80 SER A O 1
ATOM 620 N N . ARG A 1 81 ? 13.499 18.041 18.933 1.00 77.62 81 ARG A N 1
ATOM 621 C CA . ARG A 1 81 ? 14.124 17.153 17.955 1.00 77.62 81 ARG A CA 1
ATOM 622 C C . ARG A 1 81 ? 13.339 17.187 16.663 1.00 77.62 81 ARG A C 1
ATOM 624 O O . ARG A 1 81 ? 12.167 16.821 16.606 1.00 77.62 81 ARG A O 1
ATOM 631 N N . SER A 1 82 ? 14.030 17.614 15.616 1.00 84.12 82 SER A N 1
ATOM 632 C CA . SER A 1 82 ? 13.624 17.365 14.243 1.00 84.12 82 SER A CA 1
ATOM 633 C C . SER A 1 82 ? 14.607 16.376 13.632 1.00 84.12 82 SER A C 1
ATOM 635 O O . SER A 1 82 ? 15.819 16.481 13.822 1.00 84.12 82 SER A O 1
ATOM 637 N N . SER A 1 83 ? 14.088 15.384 12.927 1.00 85.75 83 SER A N 1
ATOM 638 C CA . SER A 1 83 ? 14.887 14.515 12.077 1.00 85.75 83 SER A CA 1
ATOM 639 C C . SER A 1 83 ? 14.221 14.408 10.719 1.00 85.75 83 SER A C 1
ATOM 641 O O . SER A 1 83 ? 13.012 14.579 10.572 1.00 85.75 83 SER A O 1
ATOM 643 N N . THR A 1 84 ? 15.029 14.192 9.693 1.00 86.56 84 THR A N 1
ATOM 644 C CA . THR A 1 84 ? 14.543 13.994 8.333 1.00 86.56 84 THR A CA 1
ATOM 645 C C . THR A 1 84 ? 15.121 12.696 7.818 1.00 86.56 84 THR A C 1
ATOM 647 O O . THR A 1 84 ? 16.324 12.470 7.921 1.00 86.56 84 THR A O 1
ATOM 650 N N . ILE A 1 85 ? 14.258 11.856 7.261 1.00 83.25 85 ILE A N 1
ATOM 651 C CA . ILE A 1 85 ? 14.639 10.628 6.575 1.00 83.25 85 ILE A CA 1
ATOM 652 C C . ILE A 1 85 ? 14.276 10.811 5.107 1.00 83.25 85 ILE A C 1
ATOM 654 O O . ILE A 1 85 ? 13.098 10.926 4.768 1.00 83.25 85 ILE A O 1
ATOM 658 N N . THR A 1 86 ? 15.281 10.832 4.237 1.00 85.31 86 THR A N 1
ATOM 659 C CA . THR A 1 86 ? 15.089 10.808 2.784 1.00 85.31 86 THR A CA 1
ATOM 660 C C . THR A 1 86 ? 15.404 9.407 2.292 1.00 85.31 86 THR A C 1
ATOM 662 O O . THR A 1 86 ? 16.533 8.949 2.420 1.00 85.31 86 THR A O 1
ATOM 665 N N . MET A 1 87 ? 14.405 8.721 1.747 1.00 83.12 87 MET A N 1
ATOM 666 C CA . MET A 1 87 ? 14.522 7.327 1.330 1.00 83.12 87 MET A CA 1
ATOM 667 C C . MET A 1 87 ? 13.728 7.111 0.035 1.00 83.12 87 MET A C 1
ATOM 669 O O . MET A 1 87 ? 12.521 6.861 0.089 1.00 83.12 87 MET A O 1
ATOM 673 N N . PRO A 1 88 ? 14.355 7.228 -1.150 1.00 87.06 88 PRO A N 1
ATOM 674 C CA . PRO A 1 88 ? 13.707 6.803 -2.384 1.00 87.06 88 PRO A CA 1
ATOM 675 C C . PRO A 1 88 ? 13.461 5.283 -2.343 1.00 87.06 88 PRO A C 1
ATOM 677 O O . PRO A 1 88 ? 14.241 4.550 -1.735 1.00 87.06 88 PRO A O 1
ATOM 680 N N . PRO A 1 89 ? 12.395 4.775 -2.983 1.00 83.81 89 PRO A N 1
ATOM 681 C CA . PRO A 1 89 ? 12.132 3.338 -3.009 1.00 83.81 89 PRO A CA 1
ATOM 682 C C . PRO A 1 89 ? 13.144 2.585 -3.887 1.00 83.81 89 PRO A C 1
ATOM 684 O O . PRO A 1 89 ? 13.557 1.472 -3.559 1.00 83.81 89 PRO A O 1
ATOM 687 N N . PHE A 1 90 ? 13.583 3.203 -4.985 1.00 89.25 90 PHE A N 1
ATOM 688 C CA . PHE A 1 90 ? 14.457 2.587 -5.980 1.00 89.25 90 PHE A CA 1
ATOM 689 C C . PHE A 1 90 ? 15.771 3.356 -6.095 1.00 89.25 90 PHE A C 1
ATOM 691 O O . PHE A 1 90 ? 15.778 4.584 -6.138 1.00 89.25 90 PHE A O 1
ATOM 698 N N . ARG A 1 91 ? 16.881 2.621 -6.185 1.00 86.31 91 ARG A N 1
ATOM 699 C CA . ARG A 1 91 ? 18.180 3.151 -6.611 1.00 86.31 91 ARG A CA 1
ATOM 700 C C . ARG A 1 91 ? 18.247 3.247 -8.134 1.00 86.31 91 ARG A C 1
ATOM 702 O O . ARG A 1 91 ? 18.769 4.221 -8.663 1.00 86.31 91 ARG A O 1
ATOM 709 N N . GLN A 1 92 ? 17.715 2.239 -8.824 1.00 83.00 92 GLN A N 1
ATOM 710 C CA . GLN A 1 92 ? 17.673 2.180 -10.281 1.00 83.00 92 GLN A CA 1
ATOM 711 C C . GLN A 1 92 ? 16.434 1.403 -10.728 1.00 83.00 92 GLN A C 1
ATOM 713 O O . GLN A 1 92 ? 16.171 0.301 -10.250 1.00 83.00 92 GLN A O 1
ATOM 718 N N . LEU A 1 93 ? 15.673 1.971 -11.661 1.00 81.62 93 LEU A N 1
ATOM 719 C CA . LEU A 1 93 ? 14.524 1.313 -12.279 1.00 81.62 93 LEU A CA 1
ATOM 720 C C . LEU A 1 93 ? 14.658 1.435 -13.797 1.00 81.62 93 LEU A C 1
ATOM 722 O O . LEU A 1 93 ? 14.192 2.395 -14.406 1.00 81.62 93 LEU A O 1
ATOM 726 N N . ASP A 1 94 ? 15.313 0.443 -14.397 1.00 71.75 94 ASP A N 1
ATOM 727 C CA . ASP A 1 94 ? 15.485 0.338 -15.842 1.00 71.75 94 ASP A CA 1
ATOM 728 C C . ASP A 1 94 ? 14.690 -0.860 -16.341 1.00 71.75 94 ASP A C 1
ATOM 730 O O . ASP A 1 94 ? 15.157 -1.995 -16.307 1.00 71.75 94 ASP A O 1
ATOM 734 N N . LEU A 1 95 ? 13.468 -0.612 -16.802 1.00 72.62 95 LEU A N 1
ATOM 735 C CA . LEU A 1 95 ? 12.575 -1.670 -17.255 1.00 72.62 95 LEU A CA 1
ATOM 736 C C . LEU A 1 95 ? 12.218 -1.517 -18.729 1.00 72.62 95 LEU A C 1
ATOM 738 O O . LEU A 1 95 ? 11.797 -0.451 -19.177 1.00 72.62 95 LEU A O 1
ATOM 742 N N . TRP A 1 96 ? 12.366 -2.616 -19.469 1.00 70.38 96 TRP A N 1
ATOM 743 C CA . TRP A 1 96 ? 11.949 -2.775 -20.864 1.00 70.38 96 TRP A CA 1
ATOM 744 C C . TRP A 1 96 ? 12.426 -1.654 -21.803 1.00 70.38 96 TRP A C 1
ATOM 746 O O . TRP A 1 96 ? 11.684 -1.193 -22.674 1.00 70.38 96 TRP A O 1
ATOM 756 N N . ARG A 1 97 ? 13.683 -1.222 -21.635 1.00 63.88 97 ARG A N 1
ATOM 757 C CA . ARG A 1 97 ? 14.375 -0.358 -22.602 1.00 63.88 97 ARG A CA 1
ATOM 758 C C . ARG A 1 97 ? 14.642 -1.142 -23.888 1.00 63.88 97 ARG A C 1
ATOM 760 O O . ARG A 1 97 ? 15.240 -2.214 -23.835 1.00 63.88 97 ARG A O 1
ATOM 767 N N . SER A 1 98 ? 14.218 -0.597 -25.026 1.00 53.06 98 SER A N 1
ATOM 768 C CA . SER A 1 98 ? 14.584 -1.121 -26.346 1.00 53.06 98 SER A CA 1
ATOM 769 C C . SER A 1 98 ? 15.983 -0.621 -26.694 1.00 53.06 98 SER A C 1
ATOM 771 O O . SER A 1 98 ? 16.187 0.592 -26.744 1.00 53.06 98 SER A O 1
ATOM 773 N N . SER A 1 99 ? 16.940 -1.518 -26.949 1.00 48.34 99 SER A N 1
ATOM 774 C CA . SER A 1 99 ? 18.145 -1.122 -27.682 1.00 48.34 99 SER A CA 1
ATOM 775 C C . SER A 1 99 ? 17.774 -0.974 -29.161 1.00 48.34 99 SER A C 1
ATOM 777 O O . SER A 1 99 ? 16.951 -1.722 -29.691 1.00 48.34 99 SER A O 1
ATOM 779 N N . GLY A 1 100 ? 18.304 0.059 -29.811 1.00 49.97 100 GLY A N 1
ATOM 780 C CA . GLY A 1 100 ? 17.860 0.515 -31.130 1.00 49.97 100 GLY A CA 1
ATOM 781 C C . GLY A 1 100 ? 18.236 -0.371 -32.320 1.00 49.97 100 GLY A C 1
ATOM 782 O O . GLY A 1 100 ? 18.200 0.140 -33.432 1.00 49.97 100 GLY A O 1
ATOM 783 N N . GLN A 1 101 ? 18.622 -1.638 -32.131 1.00 51.03 101 GLN A N 1
ATOM 784 C CA . GLN A 1 101 ? 19.044 -2.499 -33.249 1.00 51.03 101 GLN A CA 1
ATOM 785 C C . GLN A 1 101 ? 18.356 -3.875 -33.300 1.00 51.03 101 GLN A C 1
ATOM 787 O O . GLN A 1 101 ? 18.039 -4.300 -34.403 1.00 51.03 101 GLN A O 1
ATOM 792 N N . ASP A 1 102 ? 17.974 -4.494 -32.170 1.00 48.12 102 ASP A N 1
ATOM 793 C CA . ASP A 1 102 ? 17.429 -5.873 -32.192 1.00 48.12 102 ASP A CA 1
ATOM 794 C C . ASP A 1 102 ? 16.049 -6.057 -31.532 1.00 48.12 102 ASP A C 1
ATOM 796 O O . ASP A 1 102 ? 15.544 -7.174 -31.444 1.00 48.12 102 ASP A O 1
ATOM 800 N N . GLY A 1 103 ? 15.408 -4.996 -31.023 1.00 50.44 103 GLY A N 1
ATOM 801 C CA . GLY A 1 103 ? 14.058 -5.073 -30.426 1.00 50.44 103 GLY A CA 1
ATOM 802 C C . GLY A 1 103 ? 13.944 -5.909 -29.138 1.00 50.44 103 GLY A C 1
ATOM 803 O O . GLY A 1 103 ? 12.877 -5.967 -28.524 1.00 50.44 103 GLY A O 1
ATOM 804 N N . ILE A 1 104 ? 15.037 -6.529 -28.692 1.00 47.22 104 ILE A N 1
ATOM 805 C CA . ILE A 1 104 ? 15.133 -7.235 -27.418 1.00 47.22 104 ILE A CA 1
ATOM 806 C C . ILE A 1 104 ? 15.167 -6.182 -26.303 1.00 47.22 104 ILE A C 1
ATOM 808 O O . ILE A 1 104 ? 15.886 -5.188 -26.382 1.00 47.22 104 ILE A O 1
ATOM 812 N N . ALA A 1 105 ? 14.363 -6.382 -25.261 1.00 55.06 105 ALA A N 1
ATOM 813 C CA . ALA A 1 105 ? 14.408 -5.594 -24.036 1.00 55.06 105 ALA A CA 1
ATOM 814 C C . ALA A 1 105 ? 15.450 -6.205 -23.087 1.00 55.06 105 ALA A C 1
ATOM 816 O O . ALA A 1 105 ? 15.247 -7.314 -22.598 1.00 55.06 105 ALA A O 1
ATOM 817 N N . TRP A 1 106 ? 16.560 -5.503 -22.834 1.00 49.78 106 TRP A N 1
ATOM 818 C CA . TRP A 1 106 ? 17.701 -6.079 -22.098 1.00 49.78 106 TRP A CA 1
ATOM 819 C C . TRP A 1 106 ? 17.594 -5.897 -20.583 1.00 49.78 106 TRP A C 1
ATOM 821 O O . TRP A 1 106 ? 18.085 -6.735 -19.839 1.00 49.78 106 TRP A O 1
ATOM 831 N N . SER A 1 107 ? 16.932 -4.839 -20.107 1.00 62.81 107 SER A N 1
ATOM 832 C CA . SER A 1 107 ? 16.835 -4.588 -18.666 1.00 62.81 107 SER A CA 1
ATOM 833 C C . SER A 1 107 ? 15.472 -5.004 -18.120 1.00 62.81 107 SER A C 1
ATOM 835 O O . SER A 1 107 ? 14.439 -4.410 -18.453 1.00 62.81 107 SER A O 1
ATOM 837 N N . LYS A 1 108 ? 15.491 -6.053 -17.294 1.00 77.75 108 LYS A N 1
ATOM 838 C CA . LYS A 1 108 ? 14.350 -6.595 -16.535 1.00 77.75 108 LYS A CA 1
ATOM 839 C C . LYS A 1 108 ? 14.577 -6.447 -15.033 1.00 77.75 108 LYS A C 1
ATOM 841 O O . LYS A 1 108 ? 13.974 -7.161 -14.241 1.00 77.75 108 LYS A O 1
ATOM 846 N N . THR A 1 109 ? 15.479 -5.554 -14.649 1.00 84.75 109 THR A N 1
ATOM 847 C CA . THR A 1 109 ? 15.986 -5.489 -13.287 1.00 84.75 109 THR A CA 1
ATOM 848 C C . THR A 1 109 ? 15.545 -4.195 -12.621 1.00 84.75 109 THR A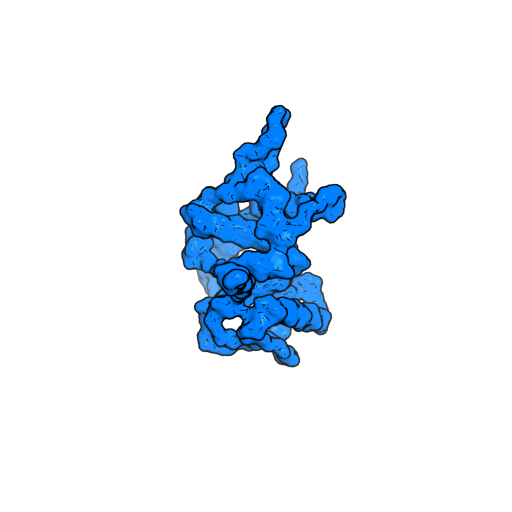 C 1
ATOM 850 O O . THR A 1 109 ? 15.673 -3.109 -13.190 1.00 84.75 109 THR A O 1
ATOM 853 N N . VAL A 1 110 ? 15.037 -4.307 -11.397 1.00 89.69 110 VAL A N 1
ATOM 854 C CA . VAL A 1 110 ? 14.799 -3.167 -10.507 1.00 89.69 110 VAL A CA 1
ATOM 855 C C . VAL A 1 110 ? 15.748 -3.282 -9.326 1.00 89.69 110 VAL A C 1
ATOM 857 O O . VAL A 1 110 ? 15.792 -4.318 -8.668 1.00 89.69 110 VAL A O 1
ATOM 860 N N . GLN A 1 111 ? 16.492 -2.218 -9.045 1.00 92.62 111 GLN A N 1
ATOM 861 C CA . GLN A 1 111 ? 17.341 -2.114 -7.867 1.00 92.62 111 GLN A CA 1
ATOM 862 C C . GLN A 1 111 ? 16.684 -1.191 -6.841 1.00 92.62 111 GLN A C 1
ATOM 864 O O . GLN A 1 111 ? 16.491 0.004 -7.079 1.00 92.62 111 GLN A O 1
ATOM 869 N N . PHE A 1 112 ? 16.363 -1.741 -5.679 1.00 93.69 112 PHE A N 1
ATOM 870 C CA . PHE A 1 112 ? 15.854 -1.007 -4.532 1.00 93.69 112 PHE A CA 1
ATOM 871 C C . PHE A 1 112 ? 16.955 -0.181 -3.865 1.00 93.69 112 PHE A C 1
ATOM 873 O O . PHE A 1 112 ? 18.141 -0.512 -3.931 1.00 93.69 112 PHE A O 1
ATOM 880 N N . HIS A 1 113 ? 16.558 0.907 -3.207 1.00 93.81 113 HIS A N 1
ATOM 881 C CA . HIS A 1 113 ? 17.448 1.557 -2.251 1.00 93.81 113 HIS A CA 1
ATOM 882 C C . HIS A 1 113 ? 17.682 0.615 -1.064 1.00 93.81 113 HIS A C 1
ATOM 884 O O . HIS A 1 113 ? 16.732 -0.013 -0.595 1.00 93.81 113 HIS A O 1
ATOM 890 N N . GLN A 1 114 ? 18.919 0.526 -0.569 1.00 92.56 114 GLN A N 1
ATOM 891 C CA . GLN A 1 114 ? 19.285 -0.463 0.451 1.00 92.56 114 GLN A CA 1
ATOM 892 C C . GLN A 1 114 ? 18.441 -0.304 1.724 1.00 92.56 114 GLN A C 1
ATOM 894 O O . GLN A 1 114 ? 17.756 -1.242 2.116 1.00 92.56 114 GLN A O 1
ATOM 899 N N . ASP A 1 115 ? 18.362 0.913 2.270 1.00 90.06 115 ASP A N 1
ATOM 900 C CA . ASP A 1 115 ? 17.556 1.186 3.470 1.00 90.06 115 ASP A CA 1
ATOM 901 C C . ASP A 1 115 ? 16.068 0.861 3.279 1.00 90.06 115 ASP A C 1
ATOM 903 O O . ASP A 1 115 ? 15.401 0.404 4.209 1.00 90.06 115 ASP A O 1
ATOM 907 N N . PHE A 1 116 ? 15.537 1.068 2.067 1.00 91.69 116 PHE A N 1
ATOM 908 C CA . PHE A 1 116 ? 14.149 0.734 1.758 1.00 91.69 116 PHE A CA 1
ATOM 909 C C . PHE A 1 116 ? 13.952 -0.782 1.738 1.00 91.69 116 PHE A C 1
ATOM 911 O O . PHE A 1 116 ? 12.986 -1.282 2.313 1.00 91.69 116 PHE A O 1
ATOM 918 N N . TYR A 1 117 ? 14.864 -1.513 1.093 1.00 94.25 117 TYR A N 1
ATOM 919 C CA . TYR A 1 117 ? 14.838 -2.971 1.048 1.00 94.25 117 TYR A CA 1
ATOM 920 C C . TYR A 1 117 ? 14.962 -3.582 2.448 1.00 94.25 117 TYR A C 1
ATOM 922 O O . TYR A 1 117 ? 14.171 -4.455 2.798 1.00 94.25 117 TYR A O 1
ATOM 930 N N . ASP A 1 118 ? 15.878 -3.085 3.278 1.00 93.25 118 ASP A N 1
ATOM 931 C CA . ASP A 1 118 ? 16.073 -3.596 4.637 1.00 93.25 118 ASP A CA 1
ATOM 932 C C . ASP A 1 118 ? 14.823 -3.372 5.501 1.00 93.25 118 ASP A C 1
ATOM 934 O O . ASP A 1 118 ? 14.344 -4.299 6.160 1.00 93.25 118 ASP A O 1
ATOM 938 N N . ASN A 1 119 ? 14.214 -2.181 5.418 1.00 90.19 119 ASN A N 1
ATOM 939 C CA . ASN A 1 119 ? 12.927 -1.902 6.063 1.00 90.19 119 ASN A CA 1
ATOM 940 C C . ASN A 1 119 ? 11.806 -2.802 5.529 1.00 90.19 119 ASN A C 1
ATOM 942 O O . ASN A 1 119 ? 10.980 -3.298 6.299 1.00 90.19 119 ASN A O 1
ATOM 946 N N . LEU A 1 120 ? 11.764 -3.027 4.214 1.00 91.69 120 LEU A N 1
ATOM 947 C CA . LEU A 1 120 ? 10.782 -3.902 3.588 1.00 91.69 120 LEU A CA 1
ATOM 948 C C . LEU A 1 120 ? 10.912 -5.331 4.123 1.00 91.69 120 LEU A C 1
ATOM 950 O O . LEU A 1 120 ? 9.913 -5.891 4.558 1.00 91.69 120 LEU A O 1
ATOM 954 N N . VAL A 1 121 ? 12.109 -5.917 4.140 1.00 92.00 121 VAL A N 1
ATOM 955 C CA . VAL A 1 121 ? 12.320 -7.296 4.615 1.00 92.00 121 VAL A CA 1
ATOM 956 C C . VAL A 1 121 ? 11.917 -7.453 6.082 1.00 92.00 121 VAL A C 1
ATOM 958 O O . VAL A 1 121 ? 11.311 -8.461 6.445 1.00 92.00 121 VAL A O 1
ATOM 961 N N . GLN A 1 122 ? 12.197 -6.453 6.920 1.00 88.94 122 GLN A N 1
ATOM 962 C CA . GLN A 1 122 ? 11.876 -6.494 8.349 1.00 88.94 122 GLN A CA 1
ATOM 963 C C . GLN A 1 122 ? 10.385 -6.285 8.649 1.00 88.94 122 GLN A C 1
ATOM 965 O O . GLN A 1 122 ? 9.870 -6.812 9.638 1.00 88.94 122 GLN A O 1
ATOM 970 N N . HIS A 1 123 ? 9.679 -5.509 7.823 1.00 86.06 123 HIS A N 1
ATOM 971 C CA . HIS A 1 123 ? 8.336 -5.022 8.155 1.00 86.06 123 HIS A CA 1
ATOM 972 C C . HIS A 1 123 ? 7.248 -5.369 7.131 1.00 86.06 123 HIS A C 1
ATOM 974 O O . HIS A 1 123 ? 6.079 -5.007 7.345 1.00 86.06 123 HIS A O 1
ATOM 980 N N . ALA A 1 124 ? 7.588 -6.098 6.061 1.00 83.19 124 ALA A N 1
ATOM 981 C CA . ALA A 1 124 ? 6.679 -6.470 4.979 1.00 83.19 124 ALA A CA 1
ATOM 982 C C . ALA A 1 124 ? 5.366 -7.050 5.507 1.00 83.19 124 ALA A C 1
ATOM 984 O O . ALA A 1 124 ? 5.329 -7.911 6.389 1.00 83.19 124 ALA A O 1
ATOM 985 N N . LEU A 1 125 ? 4.264 -6.551 4.958 1.00 81.25 125 LEU A N 1
ATOM 986 C CA . LEU A 1 125 ? 2.935 -7.088 5.202 1.00 81.25 125 LEU A CA 1
ATOM 987 C C . LEU A 1 125 ? 2.675 -8.264 4.262 1.00 81.25 125 LEU A C 1
ATOM 989 O O . LEU A 1 125 ? 2.824 -8.088 3.051 1.00 81.25 125 LEU A O 1
ATOM 993 N N . PRO A 1 126 ? 2.231 -9.429 4.765 1.00 78.62 126 PRO A N 1
ATOM 994 C CA . PRO A 1 126 ? 1.722 -10.468 3.888 1.00 78.62 126 PRO A CA 1
ATOM 995 C C . PRO A 1 126 ? 0.415 -9.971 3.260 1.00 78.62 126 PRO A C 1
ATOM 997 O O . PRO A 1 126 ? -0.590 -9.792 3.946 1.00 78.62 126 PRO A O 1
ATOM 1000 N N . VAL A 1 127 ? 0.437 -9.718 1.952 1.00 85.19 127 VAL A N 1
ATOM 1001 C CA . VAL A 1 127 ? -0.742 -9.312 1.179 1.00 85.19 127 VAL A CA 1
ATOM 1002 C C . VAL A 1 127 ? -1.097 -10.423 0.203 1.00 85.19 127 VAL A C 1
ATOM 1004 O O . VAL A 1 127 ? -0.262 -10.854 -0.592 1.00 85.19 127 VAL A O 1
ATOM 1007 N N . ASP A 1 128 ? -2.357 -10.859 0.208 1.00 86.62 128 ASP A N 1
ATOM 1008 C CA . ASP A 1 128 ? -2.841 -11.785 -0.810 1.00 86.62 128 ASP A CA 1
ATOM 1009 C C . ASP A 1 128 ? -2.969 -11.074 -2.164 1.00 86.62 128 ASP A C 1
ATOM 1011 O O . ASP A 1 128 ? -3.849 -10.232 -2.378 1.00 86.62 128 ASP A O 1
ATOM 1015 N N . ILE A 1 129 ? -2.101 -11.439 -3.109 1.00 84.56 129 ILE A N 1
ATOM 1016 C CA . ILE A 1 129 ? -2.083 -10.836 -4.444 1.00 84.56 129 ILE A CA 1
ATOM 1017 C C . ILE A 1 129 ? -3.412 -11.022 -5.187 1.00 84.56 129 ILE A C 1
ATOM 1019 O O . ILE A 1 129 ? -3.778 -10.182 -6.005 1.00 84.56 129 ILE A O 1
ATOM 1023 N N . ARG A 1 130 ? -4.180 -12.085 -4.902 1.00 87.81 130 ARG A N 1
ATOM 1024 C CA . ARG A 1 130 ? -5.492 -12.312 -5.530 1.00 87.81 130 ARG A CA 1
ATOM 1025 C C . ARG A 1 130 ? -6.504 -11.274 -5.061 1.00 87.81 130 ARG A C 1
ATOM 1027 O O . ARG A 1 130 ? -7.274 -10.777 -5.879 1.00 87.81 130 ARG A O 1
ATOM 1034 N N . ALA A 1 131 ? -6.463 -10.909 -3.782 1.00 90.19 131 ALA A N 1
ATOM 1035 C CA . ALA A 1 131 ? -7.298 -9.843 -3.244 1.00 90.19 131 ALA A CA 1
ATOM 1036 C C . ALA A 1 131 ? -6.883 -8.474 -3.790 1.00 90.19 131 ALA A C 1
ATOM 1038 O O . ALA A 1 131 ? -7.732 -7.708 -4.238 1.00 90.19 131 ALA A O 1
ATOM 1039 N N . ALA A 1 132 ? -5.577 -8.194 -3.849 1.00 90.94 132 ALA A N 1
ATOM 1040 C CA . ALA A 1 132 ? -5.077 -6.961 -4.456 1.00 90.94 132 ALA A CA 1
ATOM 1041 C C . ALA A 1 132 ? -5.514 -6.836 -5.933 1.00 90.94 132 ALA A C 1
ATOM 1043 O O . ALA A 1 132 ? -5.991 -5.784 -6.356 1.00 90.94 132 ALA A O 1
ATOM 1044 N N . ARG A 1 133 ? -5.452 -7.933 -6.703 1.00 88.88 133 ARG A N 1
ATOM 1045 C CA . ARG A 1 133 ? -5.957 -7.996 -8.088 1.00 88.88 133 ARG A CA 1
ATOM 1046 C C . ARG A 1 133 ? -7.462 -7.734 -8.181 1.00 88.88 133 ARG A C 1
ATOM 1048 O O . ARG A 1 133 ? -7.879 -7.014 -9.086 1.00 88.88 133 ARG A O 1
ATOM 1055 N N . ALA A 1 134 ? -8.266 -8.268 -7.258 1.00 90.00 134 ALA A N 1
ATOM 1056 C CA . ALA A 1 134 ? -9.714 -8.033 -7.221 1.00 90.00 134 ALA A CA 1
ATOM 1057 C C . ALA A 1 134 ? -10.068 -6.544 -7.031 1.00 90.00 134 ALA A C 1
ATOM 1059 O O . ALA A 1 134 ? -11.116 -6.087 -7.486 1.00 90.00 134 ALA A O 1
ATOM 1060 N N . PHE A 1 135 ? -9.172 -5.766 -6.418 1.00 92.38 135 PHE A N 1
ATOM 1061 C CA . PHE A 1 135 ? -9.345 -4.332 -6.181 1.00 92.38 135 PHE A CA 1
ATOM 1062 C C . PHE A 1 135 ? -8.521 -3.438 -7.120 1.00 92.38 135 PHE A C 1
ATOM 1064 O O . PHE A 1 135 ? -8.425 -2.233 -6.889 1.00 92.38 135 PHE A O 1
ATOM 1071 N N . SER A 1 136 ? -7.980 -3.980 -8.215 1.00 90.06 136 SER A N 1
ATOM 1072 C CA . SER A 1 136 ? -7.098 -3.259 -9.150 1.00 90.06 136 SER A CA 1
ATOM 1073 C C . SER A 1 136 ? -7.717 -2.016 -9.804 1.00 90.06 136 SER A C 1
ATOM 1075 O O . SER A 1 136 ? -6.999 -1.147 -10.298 1.00 90.06 136 SER A O 1
ATOM 1077 N N . GLY A 1 137 ? -9.046 -1.892 -9.783 1.00 89.62 137 GLY A N 1
ATOM 1078 C CA . GLY A 1 137 ? -9.775 -0.721 -10.269 1.00 89.62 137 GLY A CA 1
ATOM 1079 C C . GLY A 1 137 ? -9.933 0.421 -9.258 1.00 89.62 137 GLY A C 1
ATOM 1080 O O . GLY A 1 137 ? -10.453 1.470 -9.628 1.00 89.62 137 GLY A O 1
ATOM 1081 N N . SER A 1 138 ? -9.528 0.263 -7.992 1.00 92.38 138 SER A N 1
ATOM 1082 C CA . SER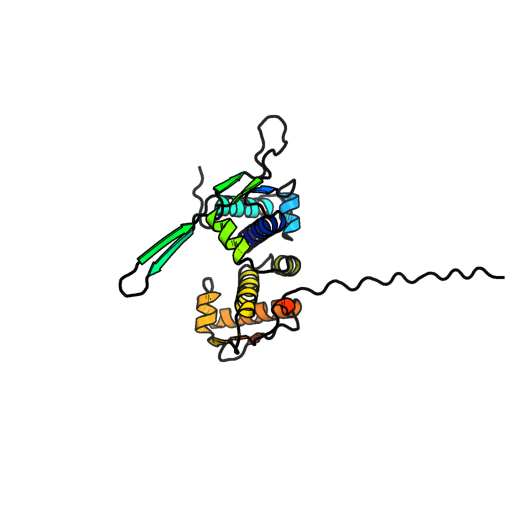 A 1 138 ? -9.802 1.257 -6.945 1.00 92.38 138 SER A CA 1
ATOM 1083 C C . SER A 1 138 ? -8.633 1.444 -5.979 1.00 92.38 138 SER A C 1
ATOM 1085 O O . SER A 1 138 ? -8.310 0.564 -5.186 1.00 92.38 138 SER A O 1
ATOM 1087 N N . ALA A 1 139 ? -8.047 2.645 -5.995 1.00 93.31 139 ALA A N 1
ATOM 1088 C CA . ALA A 1 139 ? -6.985 3.030 -5.065 1.00 93.31 139 ALA A CA 1
ATOM 1089 C C . ALA A 1 139 ? -7.444 2.940 -3.602 1.00 93.31 139 ALA A C 1
ATOM 1091 O O . ALA A 1 139 ? -6.758 2.340 -2.784 1.00 93.31 139 ALA A O 1
ATOM 1092 N N . ARG A 1 140 ? -8.647 3.444 -3.296 1.00 95.19 140 ARG A N 1
ATOM 1093 C CA . ARG A 1 140 ? -9.195 3.444 -1.934 1.00 95.19 140 ARG A CA 1
ATOM 1094 C C . ARG A 1 140 ? -9.425 2.036 -1.384 1.00 95.19 140 ARG A C 1
ATOM 1096 O O . ARG A 1 140 ? -9.174 1.807 -0.208 1.00 95.19 140 ARG A O 1
ATOM 1103 N N . LYS A 1 141 ? -9.860 1.083 -2.219 1.00 95.19 141 LYS A N 1
ATOM 1104 C CA . LYS A 1 141 ? -10.004 -0.322 -1.800 1.00 95.19 141 LYS A CA 1
ATOM 1105 C C . LYS A 1 141 ? -8.653 -0.983 -1.518 1.00 95.19 141 LYS A C 1
ATOM 1107 O O . LYS A 1 141 ? -8.547 -1.737 -0.557 1.00 95.19 141 LYS A O 1
ATOM 1112 N N . LEU A 1 142 ? -7.626 -0.689 -2.320 1.00 94.75 142 LEU A N 1
ATOM 1113 C CA . LEU A 1 142 ? -6.258 -1.155 -2.060 1.00 94.75 142 LEU A CA 1
ATOM 1114 C C . LEU A 1 142 ? -5.705 -0.560 -0.761 1.00 94.75 142 LEU A C 1
ATOM 1116 O O . LEU A 1 142 ? -5.181 -1.295 0.068 1.00 94.75 142 LEU A O 1
ATOM 1120 N N . ASP A 1 143 ? -5.890 0.742 -0.549 1.00 94.75 143 ASP A N 1
ATOM 1121 C CA . ASP A 1 143 ? -5.471 1.409 0.685 1.00 94.75 143 ASP A CA 1
ATOM 1122 C C . ASP A 1 143 ? -6.195 0.822 1.897 1.00 94.75 143 ASP A C 1
ATOM 1124 O O . ASP A 1 143 ? -5.569 0.565 2.921 1.00 94.75 143 ASP A O 1
ATOM 1128 N N . LEU A 1 144 ? -7.496 0.540 1.774 1.00 95.25 144 LEU A N 1
ATOM 1129 C CA . LEU A 1 144 ? -8.270 -0.132 2.813 1.00 95.25 144 LEU A CA 1
ATOM 1130 C C . LEU A 1 144 ? -7.720 -1.538 3.098 1.00 95.25 144 LEU A C 1
ATOM 1132 O O . LEU A 1 144 ? -7.529 -1.883 4.260 1.00 95.25 144 LEU A O 1
ATOM 1136 N N . LEU A 1 145 ? -7.405 -2.327 2.065 1.00 93.94 145 LEU A N 1
ATOM 1137 C CA . LEU A 1 145 ? -6.786 -3.647 2.219 1.00 93.94 145 LEU A CA 1
ATOM 1138 C C . LEU A 1 145 ? -5.463 -3.563 2.999 1.00 93.94 145 LEU A C 1
ATOM 1140 O O . LEU A 1 145 ? -5.284 -4.283 3.983 1.00 93.94 145 LEU A O 1
ATOM 1144 N N . PHE A 1 146 ? -4.556 -2.670 2.595 1.00 93.00 146 PHE A N 1
ATOM 1145 C CA . PHE A 1 146 ? -3.261 -2.498 3.258 1.00 93.00 146 PHE A CA 1
ATOM 1146 C C . PHE A 1 146 ? -3.412 -1.972 4.684 1.00 93.00 146 PHE A C 1
ATOM 1148 O O . PHE A 1 146 ? -2.738 -2.449 5.596 1.00 93.00 146 PHE A O 1
ATOM 1155 N N . TRP A 1 147 ? -4.325 -1.023 4.893 1.00 94.25 147 TRP A N 1
ATOM 1156 C CA . TRP A 1 147 ? -4.591 -0.428 6.196 1.00 94.25 147 TRP A CA 1
ATOM 1157 C C . TRP A 1 147 ? -5.130 -1.457 7.190 1.00 94.25 147 TRP A C 1
ATOM 1159 O O . TRP A 1 147 ? -4.627 -1.544 8.311 1.00 94.25 147 TRP A O 1
ATOM 1169 N N . ILE A 1 148 ? -6.105 -2.278 6.784 1.00 93.88 148 ILE A N 1
ATOM 1170 C CA . ILE A 1 148 ? -6.638 -3.346 7.638 1.00 93.88 148 ILE A CA 1
ATOM 1171 C C . ILE A 1 148 ? -5.530 -4.362 7.930 1.00 93.88 148 ILE A C 1
ATOM 1173 O O . ILE A 1 148 ? -5.315 -4.697 9.093 1.00 93.88 148 ILE A O 1
ATOM 1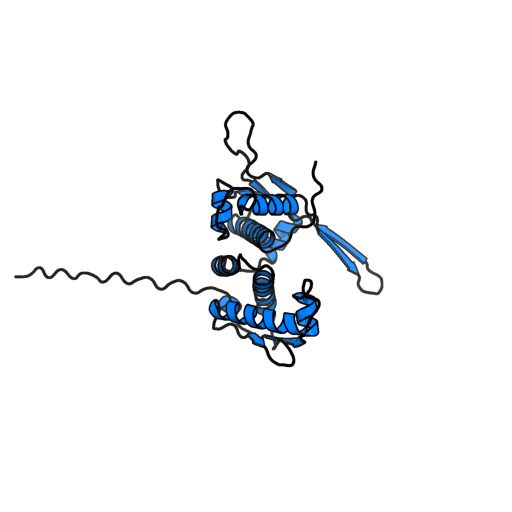177 N N . GLY A 1 149 ? -4.790 -4.802 6.905 1.00 91.75 149 GLY A N 1
ATOM 1178 C CA . GLY A 1 149 ? -3.688 -5.754 7.070 1.00 91.75 149 GLY A CA 1
ATOM 1179 C C . GLY A 1 149 ? -2.627 -5.261 8.046 1.00 91.75 149 GLY A C 1
ATOM 1180 O O . GLY A 1 149 ? -2.212 -6.004 8.933 1.00 91.75 149 GLY A O 1
ATOM 1181 N N . TYR A 1 150 ? -2.250 -3.986 7.948 1.00 91.56 150 TYR A N 1
ATOM 1182 C CA . TYR A 1 150 ? -1.346 -3.349 8.898 1.00 91.56 150 TYR A CA 1
ATOM 1183 C C . TYR A 1 150 ? -1.895 -3.373 10.323 1.00 91.56 150 TYR A C 1
ATOM 1185 O O . TYR A 1 150 ? -1.208 -3.824 11.240 1.00 91.56 150 TYR A O 1
ATOM 1193 N N . ARG A 1 151 ? -3.134 -2.901 10.508 1.00 91.62 151 ARG A N 1
ATOM 1194 C CA . ARG A 1 151 ? -3.759 -2.767 11.828 1.00 91.62 151 ARG A CA 1
ATOM 1195 C C . ARG A 1 151 ? -3.923 -4.116 12.514 1.00 91.62 151 ARG A C 1
ATOM 1197 O O . ARG A 1 151 ? -3.589 -4.222 13.687 1.00 91.62 151 ARG A O 1
ATOM 1204 N N . LEU A 1 152 ? -4.384 -5.143 11.800 1.00 91.19 152 LEU A N 1
ATOM 1205 C CA . LEU A 1 152 ? -4.636 -6.461 12.389 1.00 91.19 152 LEU A CA 1
ATOM 1206 C C . LEU A 1 152 ? -3.382 -7.108 12.994 1.00 91.19 152 LEU A C 1
ATOM 1208 O O . LEU A 1 152 ? -3.516 -7.873 13.941 1.00 91.19 152 LEU A O 1
ATOM 1212 N N . ARG A 1 153 ? -2.168 -6.768 12.532 1.00 88.44 153 ARG A N 1
ATOM 1213 C CA . ARG A 1 153 ? -0.925 -7.306 13.120 1.00 88.44 153 ARG A CA 1
ATOM 1214 C C . ARG A 1 153 ? -0.673 -6.865 14.561 1.00 88.44 153 ARG A C 1
ATOM 1216 O O . ARG A 1 153 ? 0.021 -7.566 15.287 1.00 88.44 153 ARG A O 1
ATOM 1223 N N . SER A 1 154 ? -1.174 -5.700 14.961 1.00 89.12 154 SER A N 1
ATOM 1224 C CA . SER A 1 154 ? -0.881 -5.105 16.273 1.00 89.12 154 SER A CA 1
ATOM 1225 C C . SER A 1 154 ? -2.130 -4.739 17.074 1.00 89.12 154 SER A C 1
ATOM 1227 O O . SER A 1 154 ? -2.019 -4.252 18.201 1.00 89.12 154 SER A O 1
ATOM 1229 N N . LEU A 1 155 ? -3.326 -4.973 16.529 1.00 94.00 155 LEU A N 1
ATOM 1230 C CA . LEU A 1 155 ? -4.577 -4.592 17.167 1.00 94.00 155 LEU A CA 1
ATOM 1231 C C . LEU A 1 155 ? -4.949 -5.551 18.306 1.00 94.00 155 LEU A C 1
ATOM 1233 O O . LEU A 1 155 ? -5.430 -6.651 18.067 1.00 94.00 155 LEU A O 1
ATOM 1237 N N . GLN A 1 156 ? -4.787 -5.096 19.549 1.00 93.81 156 GLN A N 1
ATOM 1238 C CA . GLN A 1 156 ? -5.104 -5.883 20.754 1.00 93.81 156 GLN 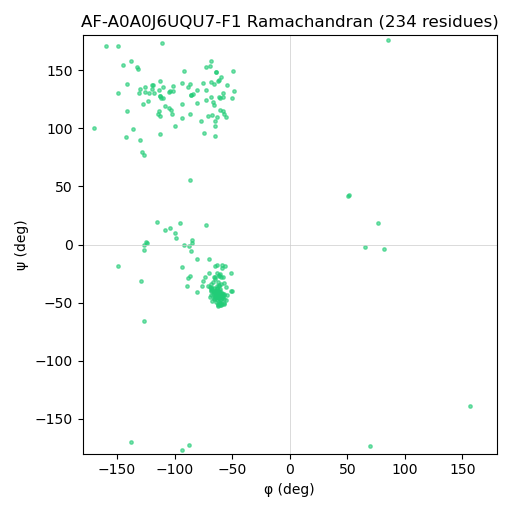A CA 1
ATOM 1239 C C . GLN A 1 156 ? -6.519 -5.647 21.301 1.00 93.81 156 GLN A C 1
ATOM 1241 O O . GLN A 1 156 ? -7.037 -6.439 22.083 1.00 93.81 156 GLN A O 1
ATOM 1246 N N . ARG A 1 157 ? -7.156 -4.532 20.931 1.00 96.06 157 ARG A N 1
ATOM 1247 C CA . ARG A 1 157 ? -8.489 -4.130 21.407 1.00 96.06 157 ARG A CA 1
ATOM 1248 C C . ARG A 1 157 ? -9.315 -3.588 20.244 1.00 96.06 157 ARG A C 1
ATOM 1250 O O . ARG A 1 157 ? -8.719 -3.147 19.267 1.00 96.06 157 ARG A O 1
ATOM 1257 N N . PRO A 1 158 ? -10.655 -3.582 20.328 1.00 96.69 158 PRO A N 1
ATOM 1258 C CA . PRO A 1 158 ? -11.499 -2.979 19.300 1.00 96.69 158 PRO A CA 1
ATOM 1259 C C . PRO A 1 158 ? -11.064 -1.550 18.951 1.00 96.69 158 PRO A C 1
ATOM 1261 O O . PRO A 1 158 ? -10.951 -0.697 19.831 1.00 96.69 158 PRO A O 1
ATOM 1264 N N . LEU A 1 159 ? -10.830 -1.290 17.664 1.00 97.00 159 LEU A N 1
ATOM 1265 C CA . LEU A 1 159 ? -10.536 0.040 17.144 1.00 97.00 159 LEU A CA 1
ATOM 1266 C C . LEU A 1 159 ? -11.830 0.685 16.671 1.00 97.00 159 LEU A C 1
ATOM 1268 O O . LEU A 1 159 ? -12.480 0.179 15.757 1.00 97.00 159 LEU A O 1
ATOM 1272 N N . ARG A 1 160 ? -12.163 1.832 17.257 1.00 97.62 160 ARG A N 1
ATOM 1273 C CA . ARG A 1 160 ? -13.262 2.683 16.812 1.00 97.62 160 ARG A CA 1
ATOM 1274 C C . ARG A 1 160 ? -12.698 3.954 16.195 1.00 97.62 160 ARG A C 1
ATOM 1276 O O . ARG A 1 160 ? -11.923 4.653 16.839 1.00 97.62 160 ARG A O 1
ATOM 1283 N N . LEU A 1 161 ? -13.100 4.259 14.966 1.00 97.62 161 LEU A N 1
ATOM 1284 C CA . LEU A 1 161 ? -12.762 5.503 14.281 1.00 97.62 161 LEU A CA 1
ATOM 1285 C C . LEU A 1 161 ? -14.034 6.261 13.931 1.00 97.62 161 LEU A C 1
ATOM 1287 O O . LEU A 1 161 ? -14.972 5.674 13.392 1.00 97.62 161 LEU A O 1
ATOM 1291 N N . SER A 1 162 ? -14.049 7.566 14.200 1.00 98.06 162 SER A N 1
ATOM 1292 C CA . SER A 1 162 ? -15.140 8.432 13.759 1.00 98.06 162 SER A CA 1
ATOM 1293 C C . SER A 1 162 ? -15.125 8.586 12.239 1.00 98.06 162 SER A C 1
ATOM 1295 O O . SER A 1 162 ? -14.086 8.434 11.589 1.00 98.06 162 SER A O 1
ATOM 1297 N N . TRP A 1 163 ? -16.264 8.953 11.657 1.00 97.50 163 TRP A N 1
ATOM 1298 C CA . TRP A 1 163 ? -16.328 9.252 10.225 1.00 97.50 163 TRP A CA 1
ATOM 1299 C C . TRP A 1 163 ? -15.369 10.360 9.778 1.00 97.50 163 TRP A C 1
ATOM 1301 O O . TRP A 1 163 ? -14.855 10.278 8.667 1.00 97.50 163 TRP A O 1
ATOM 1311 N N . ASP A 1 164 ? -15.099 11.355 10.626 1.00 96.19 164 ASP A N 1
ATOM 1312 C CA . ASP A 1 164 ? -14.108 12.404 10.352 1.00 96.19 164 ASP A CA 1
ATOM 1313 C C . ASP A 1 164 ? -12.688 11.822 10.259 1.00 96.19 164 ASP A C 1
ATOM 1315 O O . ASP A 1 164 ? -11.962 12.088 9.305 1.00 96.19 164 ASP A O 1
ATOM 1319 N N . THR A 1 165 ? -12.307 10.940 11.190 1.00 96.69 165 THR A N 1
ATOM 1320 C CA . THR A 1 165 ? -10.994 10.279 11.148 1.00 96.69 165 THR A CA 1
ATOM 1321 C C . THR A 1 165 ? -10.848 9.357 9.938 1.00 96.69 165 THR A C 1
ATOM 1323 O O . THR A 1 165 ? -9.792 9.334 9.308 1.00 96.69 165 THR A O 1
ATOM 1326 N N . VAL A 1 166 ? -11.900 8.613 9.584 1.00 97.00 166 VAL A N 1
ATOM 1327 C CA . VAL A 1 166 ? -11.902 7.753 8.389 1.00 97.00 166 VAL A CA 1
ATOM 1328 C C . VAL A 1 166 ? -11.814 8.601 7.113 1.00 97.00 166 VAL A C 1
ATOM 1330 O O . VAL A 1 166 ? -11.066 8.264 6.197 1.00 97.00 166 VAL A O 1
ATOM 1333 N N . HIS A 1 167 ? -12.520 9.732 7.059 1.00 96.50 167 HIS A N 1
ATOM 1334 C CA . HIS A 1 167 ? -12.475 10.666 5.932 1.00 96.50 167 HIS A CA 1
ATOM 1335 C C . HIS A 1 167 ? -11.096 11.305 5.757 1.00 96.50 167 HIS A C 1
ATOM 1337 O O . HIS A 1 167 ? -10.571 11.304 4.648 1.00 96.50 167 HIS A O 1
ATOM 1343 N N . LYS A 1 168 ? -10.437 11.718 6.842 1.00 94.69 168 LYS A N 1
ATOM 1344 C CA . LYS A 1 168 ? -9.049 12.208 6.797 1.00 94.69 168 LYS A CA 1
ATOM 1345 C C . LYS A 1 168 ? -8.061 11.183 6.226 1.00 94.69 168 LYS A C 1
ATOM 1347 O O . LYS A 1 168 ? -7.053 11.576 5.653 1.00 94.69 168 LYS A O 1
ATOM 1352 N N . GLN A 1 169 ? -8.340 9.885 6.371 1.00 93.62 169 GLN A N 1
ATOM 1353 C CA . GLN A 1 169 ? -7.469 8.811 5.877 1.00 93.62 169 GLN A CA 1
ATOM 1354 C C . GLN A 1 169 ? -7.774 8.386 4.432 1.00 93.62 169 GLN A C 1
ATOM 1356 O O . GLN A 1 169 ? -6.851 8.060 3.694 1.00 93.62 169 GLN A O 1
ATOM 1361 N N . PHE A 1 170 ? -9.045 8.381 4.015 1.00 95.12 170 PHE A N 1
ATOM 1362 C CA . PHE A 1 170 ? -9.468 7.786 2.733 1.00 95.12 170 PHE A CA 1
ATOM 1363 C C . PHE A 1 170 ? -10.271 8.727 1.820 1.00 95.12 170 PHE A C 1
ATOM 1365 O O . PHE A 1 170 ? -10.666 8.337 0.719 1.00 95.12 170 PHE A O 1
ATOM 1372 N N . GLY A 1 171 ? -10.585 9.930 2.290 1.00 90.62 171 GLY A N 1
ATOM 1373 C CA . GLY A 1 171 ? -11.544 10.856 1.689 1.00 90.62 171 GLY A CA 1
ATOM 1374 C C . GLY A 1 171 ? -10.926 12.079 1.021 1.00 90.62 171 GLY A C 1
ATOM 1375 O O . GLY A 1 171 ? -11.673 12.996 0.699 1.00 90.62 171 GLY A O 1
ATOM 1376 N N . ALA A 1 172 ? -9.606 12.102 0.797 1.00 84.25 172 ALA A N 1
ATOM 1377 C CA . ALA A 1 172 ? -8.893 13.248 0.219 1.00 84.25 172 ALA A CA 1
ATOM 1378 C C . ALA A 1 172 ? -9.538 13.774 -1.081 1.00 84.25 172 ALA A C 1
ATOM 1380 O O . ALA A 1 172 ? -9.696 14.979 -1.247 1.00 84.25 172 ALA A O 1
ATOM 1381 N N . ASP A 1 173 ? -10.002 12.871 -1.949 1.00 83.25 173 ASP A N 1
ATOM 1382 C CA . ASP A 1 173 ? -10.608 13.218 -3.242 1.00 83.25 173 ASP A CA 1
ATOM 1383 C C . ASP A 1 173 ? -12.114 13.545 -3.155 1.00 83.25 173 ASP A C 1
ATOM 1385 O O . ASP A 1 173 ? -12.780 13.717 -4.176 1.00 83.25 173 ASP A O 1
ATOM 1389 N N . ASN A 1 174 ? -12.701 13.572 -1.954 1.00 87.44 174 ASN A N 1
ATOM 1390 C CA . ASN A 1 174 ? -14.132 13.783 -1.761 1.00 87.44 174 ASN A CA 1
ATOM 1391 C C . ASN A 1 174 ? -14.405 14.759 -0.615 1.00 87.44 174 ASN A C 1
ATOM 1393 O O . ASN A 1 174 ? -14.460 14.361 0.542 1.00 87.44 174 ASN A O 1
ATOM 1397 N N . ALA A 1 175 ? -14.679 16.021 -0.936 1.00 86.88 175 ALA A N 1
ATOM 1398 C CA . ALA A 1 175 ? -14.970 17.043 0.070 1.00 86.88 175 ALA A CA 1
ATOM 1399 C C . ALA A 1 175 ? -16.250 16.773 0.894 1.00 86.88 175 ALA A C 1
ATOM 1401 O O . ALA A 1 175 ? -16.380 17.256 2.017 1.00 86.88 175 ALA A O 1
ATOM 1402 N N . SER A 1 176 ? -17.211 16.004 0.368 1.00 94.00 176 SER A N 1
ATOM 1403 C CA . SER A 1 176 ? -18.497 15.764 1.028 1.00 94.00 176 SER A CA 1
ATOM 1404 C C . SER A 1 176 ? -18.471 14.497 1.876 1.00 94.00 176 SER A C 1
ATOM 1406 O O . SER A 1 176 ? -18.555 13.377 1.361 1.00 94.00 176 SER A O 1
ATOM 1408 N N . LEU A 1 177 ? -18.493 14.678 3.201 1.00 93.06 177 LEU A N 1
ATOM 1409 C CA . LEU A 1 177 ? -18.526 13.575 4.163 1.00 93.06 177 LEU A CA 1
ATOM 1410 C C . LEU A 1 177 ? -19.705 12.618 3.921 1.00 93.06 177 LEU A C 1
ATOM 1412 O O . LEU A 1 177 ? -19.554 11.407 4.059 1.00 93.06 177 LEU A O 1
ATOM 1416 N N . ARG A 1 178 ? -20.875 13.133 3.520 1.00 94.06 178 ARG A N 1
ATOM 1417 C CA . ARG A 1 178 ? -22.062 12.310 3.226 1.00 94.06 178 ARG A CA 1
ATOM 1418 C C . ARG A 1 178 ? -21.805 11.357 2.060 1.00 94.06 178 ARG A C 1
ATOM 1420 O O . ARG A 1 178 ? -22.026 10.155 2.194 1.00 94.06 178 ARG A O 1
ATOM 1427 N N . SER A 1 179 ? -21.343 11.887 0.929 1.00 94.88 179 SER A N 1
ATOM 1428 C CA . SER A 1 179 ? -21.088 11.063 -0.258 1.00 94.88 179 SER A CA 1
ATOM 1429 C C . SER A 1 179 ? -19.908 10.109 -0.036 1.00 94.88 179 SER A C 1
ATOM 1431 O O . SER A 1 179 ? -19.947 8.959 -0.473 1.00 94.88 179 SER A O 1
ATOM 1433 N N . PHE A 1 180 ? -18.906 10.537 0.741 1.00 96.25 180 PHE A N 1
ATOM 1434 C CA . PHE A 1 180 ? -17.806 9.683 1.168 1.00 96.25 180 PHE A CA 1
ATOM 1435 C C . PHE A 1 180 ? -18.299 8.494 1.995 1.00 96.25 180 PHE A C 1
ATOM 1437 O O . PHE A 1 180 ? -17.938 7.363 1.685 1.00 96.25 180 PHE A O 1
ATOM 1444 N N . ARG A 1 181 ? -19.164 8.717 2.998 1.00 96.38 181 ARG A N 1
ATOM 1445 C CA . ARG A 1 181 ? -19.754 7.636 3.810 1.00 96.38 181 ARG A CA 1
ATOM 1446 C C . ARG A 1 181 ? -20.437 6.588 2.935 1.00 96.38 181 ARG A C 1
ATOM 1448 O O . ARG A 1 181 ? -20.248 5.399 3.163 1.00 96.38 181 ARG A O 1
ATOM 1455 N N . GLN A 1 182 ? -21.201 7.012 1.927 1.00 95.75 182 GLN A N 1
ATOM 1456 C CA . GLN A 1 182 ? -21.872 6.095 1.002 1.00 95.75 182 GLN A CA 1
ATOM 1457 C C . GLN A 1 182 ? -20.866 5.275 0.181 1.00 95.75 182 GLN A C 1
ATOM 1459 O O . GLN A 1 182 ? -20.964 4.049 0.139 1.00 95.75 182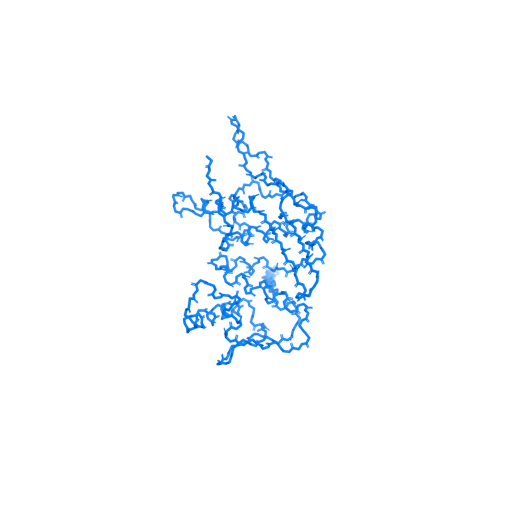 GLN A O 1
ATOM 1464 N N . ALA A 1 183 ? -19.877 5.936 -0.425 1.00 95.38 183 ALA A N 1
ATOM 1465 C CA . ALA A 1 183 ? -18.857 5.264 -1.225 1.00 95.38 183 ALA A CA 1
ATOM 1466 C C . ALA A 1 183 ? -18.002 4.302 -0.380 1.00 95.38 183 ALA A C 1
ATOM 1468 O O . ALA A 1 183 ? -17.747 3.174 -0.791 1.00 95.38 183 ALA A O 1
ATOM 1469 N N . PHE A 1 184 ? -17.615 4.717 0.827 1.00 97.12 184 PHE A N 1
ATOM 1470 C CA . PHE A 1 184 ? -16.817 3.912 1.746 1.00 97.12 184 PHE A CA 1
ATOM 1471 C C . PHE A 1 184 ? -17.593 2.696 2.271 1.00 97.12 184 PHE A C 1
ATOM 1473 O O . PHE A 1 184 ? -17.029 1.609 2.370 1.00 97.12 184 PHE A O 1
ATOM 1480 N N . LYS A 1 185 ? -18.902 2.838 2.541 1.00 97.31 185 LYS A N 1
ATOM 1481 C CA . LYS A 1 185 ? -19.780 1.699 2.865 1.00 97.31 185 LYS A CA 1
ATOM 1482 C C . LYS A 1 185 ? -19.791 0.661 1.739 1.00 97.31 185 LYS A C 1
ATOM 1484 O O . LYS A 1 185 ? -19.640 -0.526 2.019 1.00 97.31 185 LYS A O 1
ATOM 1489 N N . ALA A 1 186 ? -19.902 1.099 0.483 1.00 96.75 186 ALA A N 1
ATOM 1490 C CA . ALA A 1 186 ? -19.829 0.205 -0.674 1.00 96.75 186 ALA A CA 1
ATOM 1491 C C . ALA A 1 186 ? -18.449 -0.465 -0.808 1.00 96.75 186 ALA A C 1
ATOM 1493 O O . ALA A 1 186 ? -18.359 -1.660 -1.078 1.00 96.75 186 ALA A O 1
ATOM 1494 N N . ASP A 1 187 ? -17.362 0.269 -0.556 1.00 96.44 187 ASP A N 1
ATOM 1495 C CA . ASP A 1 187 ? -16.015 -0.304 -0.595 1.00 96.44 187 ASP A CA 1
ATOM 1496 C C . ASP A 1 187 ? -15.806 -1.381 0.471 1.00 96.44 187 ASP A C 1
ATOM 1498 O O . ASP A 1 187 ? -15.287 -2.450 0.156 1.00 96.44 187 ASP A O 1
ATOM 1502 N N . VAL A 1 188 ? -16.250 -1.138 1.709 1.00 97.06 188 VAL A N 1
ATOM 1503 C CA . VAL A 1 188 ? -16.193 -2.140 2.783 1.00 97.06 188 VAL A CA 1
ATOM 1504 C C . VAL A 1 188 ? -17.054 -3.356 2.444 1.00 97.06 188 VAL A C 1
ATOM 1506 O O . VAL A 1 188 ? -16.626 -4.477 2.708 1.00 97.06 188 VAL A O 1
ATOM 1509 N N . ALA A 1 189 ? -18.222 -3.172 1.820 1.00 96.69 189 ALA A N 1
ATOM 1510 C CA . ALA A 1 189 ? -19.040 -4.290 1.354 1.00 96.69 189 ALA A CA 1
ATOM 1511 C C . ALA A 1 189 ? -18.276 -5.168 0.346 1.00 96.69 189 ALA A C 1
ATOM 1513 O O . ALA A 1 189 ? -18.172 -6.373 0.559 1.00 96.69 189 ALA A O 1
ATOM 1514 N N . HIS A 1 190 ? -17.632 -4.571 -0.664 1.00 95.25 190 HIS A N 1
ATOM 1515 C CA . HIS A 1 190 ? -16.822 -5.320 -1.636 1.00 95.25 190 HIS A CA 1
ATOM 1516 C C . HIS A 1 190 ? -15.616 -6.014 -0.977 1.00 95.25 190 HIS A C 1
ATOM 1518 O O . HIS A 1 190 ? -15.245 -7.123 -1.356 1.00 95.25 190 HIS A O 1
ATOM 1524 N N . VAL A 1 191 ? -14.990 -5.390 0.029 1.00 94.69 191 VAL A N 1
ATOM 1525 C CA . VAL A 1 191 ? -13.915 -6.043 0.795 1.00 94.69 191 VAL A CA 1
ATOM 1526 C C . VAL A 1 191 ? -14.448 -7.261 1.551 1.00 94.69 191 VAL A C 1
ATOM 1528 O O . VAL A 1 191 ? -13.794 -8.302 1.555 1.00 94.69 191 VAL A O 1
ATOM 1531 N N . LYS A 1 192 ? -15.646 -7.176 2.139 1.00 94.62 192 LYS A N 1
ATOM 1532 C CA . LYS A 1 192 ? -16.287 -8.301 2.836 1.00 94.62 192 LYS A CA 1
ATOM 1533 C C . LYS A 1 192 ? -16.759 -9.409 1.894 1.00 94.62 192 LYS A C 1
ATOM 1535 O O . LYS A 1 192 ? -16.827 -10.551 2.327 1.00 94.62 192 LYS A O 1
ATOM 1540 N N . GLU A 1 193 ? -17.031 -9.124 0.623 1.00 93.69 193 GLU A N 1
ATOM 1541 C CA . GLU A 1 193 ? -17.281 -10.177 -0.375 1.00 93.69 193 GLU A CA 1
ATOM 1542 C C . GLU A 1 193 ? -16.042 -11.059 -0.583 1.00 93.69 193 GLU A C 1
ATOM 1544 O O . GLU A 1 193 ? -16.154 -12.281 -0.664 1.00 93.69 193 GLU A O 1
ATOM 1549 N N . VAL A 1 194 ? -14.851 -10.451 -0.613 1.00 93.06 194 VAL A N 1
ATOM 1550 C CA . VAL A 1 194 ? -13.576 -11.182 -0.714 1.00 93.06 194 VAL A CA 1
ATOM 1551 C C . VAL A 1 194 ? -13.185 -11.818 0.624 1.00 93.06 194 VAL A C 1
ATOM 1553 O O . VAL A 1 194 ? -12.664 -12.934 0.646 1.00 93.06 194 VAL A O 1
ATOM 1556 N N . PHE A 1 195 ? -13.477 -11.145 1.741 1.00 93.19 195 PHE A N 1
ATOM 1557 C CA . PHE A 1 195 ? -13.145 -11.588 3.097 1.00 93.19 195 PHE A CA 1
ATOM 1558 C C . PHE A 1 195 ? -14.378 -11.608 4.017 1.00 93.19 195 PHE A C 1
ATOM 1560 O O . PHE A 1 195 ? -14.527 -10.738 4.881 1.00 93.19 195 PHE A O 1
ATOM 1567 N N . PRO A 1 196 ? -15.259 -12.621 3.909 1.00 91.12 196 PRO A N 1
ATOM 1568 C CA . PRO A 1 196 ? -16.525 -12.644 4.652 1.00 91.12 196 PRO A CA 1
ATOM 1569 C C . PRO A 1 196 ? -16.369 -12.649 6.175 1.00 91.12 196 PRO A C 1
ATOM 1571 O O . PRO A 1 196 ? -17.245 -12.179 6.896 1.00 91.12 196 PRO A O 1
ATOM 1574 N N . LYS A 1 197 ? -15.242 -13.175 6.668 1.00 90.69 197 LYS A N 1
ATOM 1575 C CA . LYS A 1 197 ? -14.925 -13.278 8.100 1.00 90.69 197 LYS A CA 1
ATOM 1576 C C . LYS A 1 197 ? -14.238 -12.034 8.666 1.00 90.69 197 LYS A C 1
ATOM 1578 O O . LYS A 1 197 ? -13.925 -12.015 9.852 1.00 90.69 197 LYS A O 1
ATOM 1583 N N . LEU A 1 198 ? -13.980 -11.019 7.842 1.00 93.88 198 LEU A N 1
ATOM 1584 C CA . LEU A 1 198 ? -13.309 -9.807 8.284 1.00 93.88 198 LEU A CA 1
ATOM 1585 C C . LEU A 1 198 ? -14.196 -9.055 9.296 1.00 93.88 198 LEU A C 1
ATOM 1587 O O . LEU A 1 198 ? -15.306 -8.638 8.936 1.00 93.88 198 LEU A O 1
ATOM 1591 N N . PRO A 1 199 ? -13.732 -8.828 10.540 1.00 93.62 199 PRO A N 1
ATOM 1592 C CA . PRO A 1 199 ? -14.561 -8.272 11.602 1.00 93.62 199 PRO A CA 1
ATOM 1593 C C . PRO A 1 199 ? -14.559 -6.738 11.566 1.00 93.62 199 PRO A C 1
ATOM 1595 O O . PRO A 1 199 ? -14.217 -6.059 12.536 1.00 93.62 199 PRO A O 1
ATOM 1598 N N . ILE A 1 200 ? -14.928 -6.201 10.405 1.00 96.38 200 ILE A N 1
ATOM 1599 C CA . ILE A 1 200 ? -15.156 -4.782 10.166 1.00 96.38 200 ILE A CA 1
ATOM 1600 C C . ILE A 1 200 ? -16.664 -4.510 10.107 1.00 96.38 200 ILE A C 1
ATOM 1602 O O . ILE A 1 200 ? -17.429 -5.203 9.414 1.00 96.38 200 ILE A O 1
ATOM 1606 N N . SER A 1 201 ? -17.096 -3.486 10.834 1.00 96.75 201 SER A N 1
ATOM 1607 C CA . SER A 1 201 ? -18.464 -2.977 10.821 1.00 96.75 201 SER A CA 1
ATOM 1608 C C . SER A 1 201 ? -18.474 -1.458 10.682 1.00 96.75 201 SER A C 1
ATOM 1610 O O . SER A 1 201 ? -17.519 -0.766 11.037 1.00 96.75 201 SER A O 1
ATOM 1612 N N . LEU A 1 202 ? -19.561 -0.949 10.106 1.00 97.94 202 LEU A N 1
ATOM 1613 C CA . LEU A 1 202 ? -19.805 0.474 9.917 1.00 97.94 202 LEU A CA 1
ATOM 1614 C C . LEU A 1 202 ? -21.157 0.814 10.534 1.00 97.94 202 LEU A C 1
ATOM 1616 O O . LEU A 1 202 ? -22.132 0.104 10.291 1.00 97.94 202 LEU A O 1
ATOM 1620 N N . ASP A 1 203 ? -21.219 1.909 11.278 1.00 95.94 203 ASP A N 1
ATOM 1621 C CA . ASP A 1 203 ? -22.445 2.429 11.876 1.00 95.94 203 ASP A CA 1
ATOM 1622 C C . ASP A 1 203 ? -22.528 3.960 11.739 1.00 95.94 203 ASP A C 1
ATOM 1624 O O . ASP A 1 203 ? -21.770 4.585 10.988 1.00 95.94 203 ASP A O 1
ATOM 1628 N N . GLU A 1 204 ? -23.487 4.582 12.424 1.00 94.62 204 GLU A N 1
ATOM 1629 C CA . GLU A 1 204 ? -23.688 6.034 12.362 1.00 94.62 204 GLU A CA 1
ATOM 1630 C C . GLU A 1 204 ? -22.512 6.836 12.932 1.00 94.62 204 GLU A C 1
ATOM 1632 O O . GLU A 1 204 ? -22.226 7.937 12.453 1.00 94.62 204 GLU A O 1
ATOM 1637 N N . ALA A 1 205 ? -21.780 6.280 13.899 1.00 94.69 205 ALA A N 1
ATOM 1638 C CA . ALA A 1 205 ? -20.644 6.958 14.515 1.00 94.69 205 ALA A CA 1
ATOM 1639 C C . ALA A 1 205 ? -19.333 6.733 13.744 1.00 94.69 205 ALA A C 1
ATOM 1641 O O . ALA A 1 205 ? -18.464 7.609 13.769 1.00 94.69 205 ALA A O 1
ATOM 1642 N N . GLY A 1 206 ? -19.184 5.619 13.019 1.00 97.06 206 GLY A N 1
ATOM 1643 C CA . GLY A 1 206 ? -18.041 5.425 12.130 1.00 97.06 206 GLY A CA 1
ATOM 1644 C C . GLY A 1 206 ? -17.705 3.974 11.821 1.00 97.06 206 GLY A C 1
ATOM 1645 O O . GLY A 1 206 ? -18.581 3.153 11.562 1.00 97.06 206 GLY A O 1
ATOM 1646 N N . LEU A 1 207 ? -16.405 3.687 11.813 1.00 98.00 207 LEU A N 1
ATOM 1647 C CA . LEU A 1 207 ? -15.847 2.364 11.560 1.00 98.00 207 LEU A CA 1
ATOM 1648 C C . LEU A 1 207 ? -15.449 1.706 12.873 1.00 98.00 207 LEU A C 1
ATOM 1650 O O . LEU A 1 207 ? -14.796 2.325 13.715 1.00 98.00 207 LEU A O 1
ATOM 1654 N N . GLN A 1 208 ? -15.777 0.427 13.002 1.00 98.00 208 GLN A N 1
ATOM 1655 C CA . GLN A 1 208 ? -15.279 -0.432 14.059 1.00 98.00 208 GLN A CA 1
ATOM 1656 C C . GLN A 1 208 ? -14.555 -1.636 13.454 1.00 98.00 208 GLN A C 1
ATOM 1658 O O . GLN A 1 208 ? -15.065 -2.303 12.554 1.00 98.00 208 GLN A O 1
ATOM 1663 N N . LEU A 1 209 ? -13.348 -1.900 13.950 1.00 97.38 209 LEU A N 1
ATOM 1664 C CA . LEU A 1 209 ? -12.528 -3.051 13.586 1.00 97.38 209 LEU A CA 1
ATOM 1665 C C . LEU A 1 209 ? -12.202 -3.837 14.854 1.00 97.38 209 LEU A C 1
ATOM 1667 O O . LEU A 1 209 ? -11.647 -3.279 15.803 1.00 97.38 209 LEU A O 1
ATOM 1671 N N . MET A 1 210 ? -12.544 -5.122 14.880 1.00 97.12 210 MET A N 1
ATOM 1672 C CA . MET A 1 210 ? -12.220 -5.994 16.011 1.00 97.12 210 MET A CA 1
ATOM 1673 C C . MET A 1 210 ? -10.873 -6.697 15.791 1.00 97.12 210 MET A C 1
ATOM 1675 O O . MET A 1 210 ? -10.533 -7.002 14.645 1.00 97.12 210 MET A O 1
ATOM 1679 N N . PRO A 1 211 ? -10.122 -7.001 16.866 1.00 94.88 211 PRO A N 1
ATOM 1680 C CA . PRO A 1 211 ? -8.974 -7.897 16.792 1.00 94.88 211 PRO A CA 1
ATOM 1681 C C . PRO A 1 211 ? -9.352 -9.244 16.172 1.00 94.88 211 PRO A C 1
ATOM 1683 O O . PRO A 1 211 ? -10.393 -9.818 16.497 1.00 94.88 211 PRO A O 1
ATOM 1686 N N . THR A 1 212 ? -8.500 -9.755 15.291 1.00 92.31 212 THR A N 1
ATOM 1687 C CA . THR A 1 212 ? -8.603 -11.109 14.742 1.00 92.31 212 THR A CA 1
ATOM 1688 C C . THR A 1 212 ? -7.252 -11.547 14.193 1.00 92.31 212 THR A C 1
ATOM 1690 O O . THR A 1 212 ? -6.333 -10.735 14.085 1.00 92.31 212 THR A O 1
ATOM 1693 N N . ASP A 1 213 ? -7.142 -12.821 13.832 1.00 87.56 213 ASP A N 1
ATOM 1694 C CA . ASP A 1 213 ? -5.970 -13.343 13.142 1.00 87.56 213 ASP A CA 1
ATOM 1695 C C . ASP A 1 213 ? -5.784 -12.616 11.790 1.00 87.56 213 ASP A C 1
ATOM 1697 O O . ASP A 1 213 ? -6.719 -12.592 10.976 1.00 87.56 213 ASP A O 1
ATOM 1701 N N . PRO A 1 214 ? -4.598 -12.039 11.504 1.00 84.56 214 PRO A N 1
ATOM 1702 C CA . PRO A 1 214 ? -4.272 -11.491 10.187 1.00 84.56 214 PRO A CA 1
ATOM 1703 C C . PRO A 1 214 ? -4.524 -12.464 9.024 1.00 84.56 214 PRO A C 1
ATOM 1705 O O . PRO A 1 214 ? -4.804 -12.015 7.912 1.00 84.56 214 PRO A O 1
ATOM 1708 N N . GLY A 1 215 ? -4.507 -13.781 9.275 1.00 84.19 215 GLY A N 1
ATOM 1709 C CA . GLY A 1 215 ? -4.890 -14.812 8.304 1.00 84.19 215 GLY A CA 1
ATOM 1710 C C . GLY A 1 215 ? -6.303 -14.651 7.719 1.00 84.19 215 GLY A C 1
ATOM 1711 O O . GLY A 1 215 ? -6.587 -15.170 6.641 1.00 84.19 215 GLY A O 1
ATOM 1712 N N . THR A 1 216 ? -7.182 -13.875 8.361 1.00 85.31 216 THR A N 1
ATOM 1713 C CA . THR A 1 216 ? -8.513 -13.519 7.830 1.00 85.31 216 THR A CA 1
ATOM 1714 C C . THR A 1 216 ? -8.476 -12.690 6.541 1.00 85.31 216 THR A C 1
ATOM 1716 O O . THR A 1 216 ? -9.477 -12.655 5.824 1.00 85.31 216 THR A O 1
ATOM 1719 N N . LEU A 1 217 ? -7.335 -12.071 6.217 1.00 85.31 217 LEU A N 1
ATOM 1720 C CA . LEU A 1 217 ? -7.082 -11.361 4.956 1.00 85.31 217 LEU A CA 1
ATOM 1721 C C . LEU A 1 217 ? -6.375 -12.221 3.896 1.00 85.31 217 LEU A C 1
ATOM 1723 O O . LEU A 1 217 ? -5.825 -11.698 2.924 1.00 85.31 217 LEU A O 1
ATOM 1727 N N . LEU A 1 218 ? -6.408 -13.545 4.050 1.00 84.00 218 LEU A N 1
ATOM 1728 C CA . LEU A 1 218 ? -5.967 -14.487 3.028 1.00 84.00 218 LEU A CA 1
ATOM 1729 C C . LEU A 1 218 ? -7.178 -15.066 2.303 1.00 84.00 218 LEU A C 1
ATOM 1731 O O . LEU A 1 218 ? -8.142 -15.525 2.919 1.00 84.00 218 LEU A O 1
ATOM 1735 N N . VAL A 1 219 ? -7.131 -15.069 0.973 1.00 80.38 219 VAL A N 1
ATOM 1736 C CA . VAL A 1 219 ? -8.181 -15.691 0.170 1.00 80.38 219 VAL A CA 1
ATOM 1737 C C . VAL A 1 219 ? -8.026 -17.211 0.310 1.00 80.38 219 VAL A C 1
ATOM 1739 O O . VAL A 1 219 ? -6.952 -17.748 0.018 1.00 80.38 219 VAL A O 1
ATOM 1742 N N . PRO A 1 220 ? -9.053 -17.961 0.739 1.00 73.00 220 PRO A N 1
ATOM 1743 C CA . PRO A 1 220 ? -8.921 -19.406 0.877 1.00 73.00 220 PRO A CA 1
ATOM 1744 C C . PRO A 1 220 ? -8.566 -20.057 -0.475 1.00 73.00 220 PRO A C 1
ATOM 1746 O O . PRO A 1 220 ? -8.997 -19.583 -1.535 1.00 73.00 220 PRO A O 1
ATOM 1749 N N . PRO A 1 221 ? -7.739 -21.119 -0.493 1.00 72.44 221 PRO A N 1
ATOM 1750 C CA . PRO A 1 221 ? -7.448 -21.845 -1.722 1.00 72.44 221 PRO A CA 1
ATOM 1751 C C . PRO A 1 221 ? -8.742 -22.440 -2.290 1.00 72.44 221 PRO A C 1
ATOM 1753 O O . PRO A 1 221 ? -9.602 -22.917 -1.548 1.00 72.44 221 PRO A O 1
ATOM 1756 N N . LYS A 1 222 ? -8.894 -22.417 -3.620 1.00 70.44 222 LYS A N 1
ATOM 1757 C CA . LYS A 1 222 ? -10.047 -23.041 -4.278 1.00 70.44 222 LYS A CA 1
ATOM 1758 C C . LYS A 1 222 ? -10.018 -24.543 -3.960 1.00 70.44 222 LYS A C 1
ATOM 1760 O O . LYS A 1 222 ? -8.980 -25.161 -4.203 1.00 70.44 222 LYS A O 1
ATOM 1765 N N . PRO A 1 223 ? -11.105 -25.144 -3.440 1.00 57.38 223 PRO A N 1
ATOM 1766 C CA . PRO A 1 223 ? -11.112 -26.568 -3.134 1.00 57.38 223 PRO A CA 1
ATOM 1767 C C . PRO A 1 223 ? -10.791 -27.363 -4.402 1.00 57.38 223 PRO A C 1
ATOM 1769 O O . PRO A 1 223 ? -11.360 -27.108 -5.470 1.00 57.38 223 PRO A O 1
ATOM 1772 N N . ALA A 1 224 ? -9.843 -28.296 -4.294 1.00 62.03 224 ALA A N 1
ATOM 1773 C CA . ALA A 1 224 ? -9.453 -29.144 -5.408 1.00 62.03 224 ALA A CA 1
ATOM 1774 C C . ALA A 1 224 ? -10.684 -29.912 -5.904 1.00 62.03 224 ALA A C 1
ATOM 1776 O O . ALA A 1 224 ? -11.389 -30.565 -5.132 1.00 62.03 224 ALA A O 1
ATOM 1777 N N . ARG A 1 225 ? -10.963 -29.821 -7.206 1.00 59.56 225 ARG A N 1
ATOM 1778 C CA . ARG A 1 225 ? -12.051 -30.570 -7.836 1.00 59.56 225 ARG A CA 1
ATOM 1779 C C . ARG A 1 225 ? -11.684 -32.053 -7.725 1.00 59.56 225 ARG A C 1
ATOM 1781 O O . ARG A 1 225 ? -10.770 -32.503 -8.411 1.00 59.56 225 ARG A O 1
ATOM 1788 N N . ARG A 1 226 ? -12.347 -32.800 -6.834 1.00 53.00 226 ARG A N 1
ATOM 1789 C CA . ARG A 1 226 ? -12.185 -34.259 -6.722 1.00 53.00 226 ARG A CA 1
ATOM 1790 C C . ARG A 1 226 ? -12.473 -34.848 -8.105 1.00 53.00 226 ARG A C 1
ATOM 1792 O O . ARG A 1 226 ? -13.610 -34.785 -8.567 1.00 53.00 226 ARG A O 1
ATOM 1799 N N . LYS A 1 227 ? -11.448 -35.359 -8.798 1.00 49.31 227 LYS A N 1
ATOM 1800 C CA . LYS A 1 227 ? -11.659 -36.187 -9.991 1.00 49.31 227 LYS A CA 1
ATOM 1801 C C . LYS A 1 227 ? -12.465 -37.394 -9.521 1.00 49.31 227 LYS A C 1
ATOM 1803 O O . LYS A 1 227 ? -11.993 -38.142 -8.668 1.00 49.31 227 LYS A O 1
ATOM 1808 N N . ALA A 1 228 ? -13.691 -37.539 -10.016 1.00 51.62 228 ALA A N 1
ATOM 1809 C CA . ALA A 1 228 ? -14.447 -38.765 -9.835 1.00 51.62 228 ALA A CA 1
ATOM 1810 C C . ALA A 1 228 ? -13.607 -39.896 -10.440 1.00 51.62 228 ALA A C 1
ATOM 1812 O O . ALA A 1 228 ? -13.302 -39.870 -11.633 1.00 51.62 228 ALA A O 1
ATOM 1813 N N . ALA A 1 229 ? -13.158 -40.827 -9.602 1.00 47.72 229 ALA A N 1
ATOM 1814 C CA . ALA A 1 229 ? -12.540 -42.049 -10.075 1.00 47.72 229 ALA A CA 1
ATOM 1815 C C . ALA A 1 229 ? -13.614 -42.801 -10.866 1.00 47.72 229 ALA A C 1
ATOM 1817 O O . ALA A 1 229 ? -14.599 -43.266 -10.295 1.00 47.72 229 ALA A O 1
ATOM 1818 N N . ALA A 1 230 ? -13.451 -42.861 -12.186 1.00 50.56 230 ALA A N 1
ATOM 1819 C CA . ALA A 1 230 ? -14.179 -43.801 -13.013 1.00 50.56 230 ALA A CA 1
ATOM 1820 C C . ALA A 1 230 ? -13.708 -45.199 -12.596 1.00 50.56 230 ALA A C 1
ATOM 1822 O O . ALA A 1 230 ? -12.671 -45.680 -13.046 1.00 50.56 230 ALA A O 1
ATOM 1823 N N . ALA A 1 231 ? -14.433 -45.811 -11.661 1.00 48.31 231 ALA A N 1
ATOM 1824 C CA . ALA A 1 231 ? -14.315 -47.229 -11.384 1.00 48.31 231 ALA A CA 1
ATOM 1825 C C . ALA A 1 231 ? -14.790 -47.959 -12.644 1.00 48.31 231 ALA A C 1
ATOM 1827 O O . ALA A 1 231 ? -15.987 -48.012 -12.934 1.00 48.31 231 ALA A O 1
ATOM 1828 N N . GLY A 1 232 ? -13.830 -48.448 -13.429 1.00 43.94 232 GLY A N 1
ATOM 1829 C CA . GLY A 1 232 ? -14.088 -49.335 -14.549 1.00 43.94 232 GLY A CA 1
ATOM 1830 C C . GLY A 1 232 ? -14.836 -50.564 -14.049 1.00 43.94 232 GLY A C 1
ATOM 1831 O O . GLY A 1 232 ? -14.294 -51.371 -13.299 1.00 43.94 232 GLY A O 1
ATOM 1832 N N . ARG A 1 233 ? -16.096 -50.697 -14.463 1.00 47.22 233 ARG A N 1
ATOM 1833 C CA . ARG A 1 233 ? -16.787 -51.983 -14.473 1.00 47.22 233 ARG A CA 1
ATOM 1834 C C . ARG A 1 233 ? -16.217 -52.782 -15.639 1.00 47.22 233 ARG A C 1
ATOM 1836 O O . ARG A 1 233 ? -16.619 -52.582 -16.778 1.00 47.22 233 ARG A O 1
ATOM 1843 N N . GLY A 1 234 ? -15.249 -53.634 -15.334 1.00 46.91 234 GLY A N 1
ATOM 1844 C CA . GLY A 1 234 ? -14.753 -54.685 -16.213 1.00 46.91 234 GLY A CA 1
ATOM 1845 C C . GLY A 1 234 ? -14.764 -56.005 -15.453 1.00 46.91 234 GLY A C 1
ATOM 1846 O O . GLY A 1 234 ? -13.744 -56.390 -14.900 1.00 46.91 234 GLY A O 1
ATOM 1847 N N . ALA A 1 235 ? -15.941 -56.623 -15.360 1.00 43.81 235 ALA A N 1
ATOM 1848 C CA . ALA A 1 235 ? -16.161 -58.028 -15.017 1.00 43.81 235 ALA A CA 1
ATOM 1849 C C . ALA A 1 235 ? -17.645 -58.318 -15.288 1.00 43.81 235 ALA A C 1
ATOM 1851 O O . ALA A 1 235 ? -18.502 -57.820 -14.557 1.00 43.81 235 ALA A O 1
ATOM 1852 N N . VAL A 1 236 ? -17.981 -58.933 -16.420 1.00 41.88 236 VAL A N 1
ATOM 1853 C CA . VAL A 1 236 ? -18.172 -60.378 -16.660 1.00 41.88 236 VAL A CA 1
ATOM 1854 C C . VAL A 1 236 ? -18.403 -60.543 -18.161 1.00 41.88 236 VAL A C 1
ATOM 1856 O O . VAL A 1 236 ? -19.119 -59.688 -18.729 1.00 41.88 236 VAL A O 1
#

Sequence (236 aa):
MEMQGLPYGPKARLVLLHLCTEAVRQRSPTVEVADSLSGFMREMGFAVTGGERGTIRQFKEQLHRLAACTMQIGLWDGQSRSSTITMPPFRQLDLWRSSGQDGIAWSKTVQFHQDFYDNLVQHALPVDIRAARAFSGSARKLDLLFWIGYRLRSLQRPLRLSWDTVHKQFGADNASLRSFRQAFKADVAHVKEVFPKLPISLDEAGLQLMPTDPGTLLVPPKPARRKAAAAGRGAV

pLDDT: mean 84.96, std 13.25, range [41.88, 98.06]

InterPro domains:
  IPR006881 Plasmid encoded RepA protein [PF04796] (7-163)

Secondary structure (DSSP, 8-state):
-PPP----HHHHHHHHHHHHHHHHHHTSSEEE--SSHHHHHHHTT-----STT-HHHHHHHHHHHHHT---EEEEE-SSS-EEEEE--SEEEEEESPBPTTT--B--EEEEE-HHHHHHHHHH-----HHHHHHTTT-HHHHHHHHHHHHHHTT--S-EEEEHHHHHHHH-TT---HHHHHHHHHHHHHHHHHH-TT--EEE-SSEEEE----GGGGSPPPPPP------------

Nearest PDB structures (foldseek):
  6lb9-assembly1_B  TM=3.851E-01  e=1.761E-01  Streptomyces clavuligerus
  5x5l-assembly1_A  TM=5.043E-01  e=1.517E+00  Acinetobacter baumannii
  5x5l-assembly1_E  TM=5.335E-01  e=2.150E+00  Acinetobacter baumannii
  8s0d-assembly1_D  TM=4.249E-01  e=6.497E+00  Homo sapiens
  5ujm-assembly1_D  TM=3.229E-01  e=8.691E+00  Homo sapiens